Protein AF-A0A510TCB6-F1 (afdb_monomer)

Radius of gyration: 20.36 Å; Cα contacts (8 Å, |Δi|>4): 391; chains: 1; bounding box: 58×40×56 Å

Nearest PDB structures (foldseek):
  4pde-assembly1_A-2  TM=7.005E-01  e=1.887E-01  Escherichia coli
  6ke1-assembly1_A  TM=4.660E-01  e=1.232E+00  Thermus thermophilus HB8
  5vvk-assembly1_D  TM=6.318E-01  e=2.546E+00  Escherichia coli K-12
  5d87-assembly1_A-2  TM=4.261E-01  e=7.123E+00  Staphylococcus aureus subsp. aureus str. Newman
  1tdj-assembly1_A-2  TM=3.267E-01  e=3.889E+00  Escherichia coli

Mean predicted aligned error: 15.95 Å

pLDDT: mean 75.36, std 16.29, range [30.91, 97.69]

Structure (mmCIF, N/CA/C/O backbone):
data_AF-A0A510TCB6-F1
#
_entry.id   AF-A0A510TCB6-F1
#
loop_
_atom_site.group_PDB
_atom_site.id
_atom_site.type_symbol
_atom_site.label_atom_id
_atom_site.label_alt_id
_atom_site.label_comp_id
_atom_site.label_asym_id
_atom_site.label_entity_id
_atom_site.label_seq_id
_atom_site.pdbx_PDB_ins_code
_atom_site.Cartn_x
_atom_site.Cartn_y
_atom_site.Cartn_z
_atom_site.occupancy
_atom_site.B_iso_or_equiv
_atom_site.auth_seq_id
_atom_site.auth_comp_id
_atom_site.auth_asym_id
_atom_site.auth_atom_id
_atom_site.pdbx_PDB_model_num
ATOM 1 N N . MET A 1 1 ? -29.996 -3.930 16.480 1.00 43.75 1 MET A N 1
ATOM 2 C CA . MET A 1 1 ? -29.427 -3.252 17.711 1.00 43.75 1 MET A CA 1
ATOM 3 C C . MET A 1 1 ? -27.917 -3.516 17.800 1.00 43.75 1 MET A C 1
ATOM 5 O O . MET A 1 1 ? -27.454 -4.642 17.607 1.00 43.75 1 MET A O 1
ATOM 9 N N . PRO A 1 2 ? -27.096 -2.332 17.646 1.00 58.03 2 PRO A N 1
ATOM 10 C CA . PRO A 1 2 ? -25.648 -2.580 17.634 1.00 58.03 2 PRO A CA 1
ATOM 11 C C . PRO A 1 2 ? -25.167 -3.215 18.951 1.00 58.03 2 PRO A C 1
ATOM 13 O O . PRO A 1 2 ? -25.724 -2.955 20.020 1.00 58.03 2 PRO A O 1
ATOM 16 N N . GLU A 1 3 ? -24.683 -4.396 18.879 1.00 66.12 3 GLU A N 1
ATOM 17 C CA . GLU A 1 3 ? -24.161 -5.196 20.009 1.00 66.12 3 GLU A CA 1
ATOM 18 C C . GLU A 1 3 ? -23.083 -4.414 20.779 1.00 66.12 3 GLU A C 1
ATOM 20 O O . GLU A 1 3 ? -22.188 -3.806 20.188 1.00 66.12 3 GLU A O 1
ATOM 25 N N . SER A 1 4 ? -23.449 -3.980 22.109 1.00 76.38 4 SER A N 1
ATOM 26 C CA . SER A 1 4 ? -22.443 -3.306 22.966 1.00 76.38 4 SER A CA 1
ATOM 27 C C . SER A 1 4 ? -21.826 -4.315 23.943 1.00 76.38 4 SER A C 1
ATOM 29 O O . SER A 1 4 ? -22.494 -5.235 24.419 1.00 76.38 4 SER A O 1
ATOM 31 N N . VAL A 1 5 ? -20.472 -4.219 24.080 1.00 80.62 5 VAL A N 1
ATOM 32 C CA . VAL A 1 5 ? -19.803 -5.215 24.948 1.00 80.62 5 VAL A CA 1
ATOM 33 C C . VAL A 1 5 ? -19.052 -4.447 26.049 1.00 80.62 5 VAL A C 1
ATOM 35 O O . VAL A 1 5 ? -18.384 -3.444 25.788 1.00 80.62 5 VAL A O 1
ATOM 38 N N . PRO A 1 6 ? -19.338 -4.930 27.308 1.00 81.94 6 PRO A N 1
ATOM 39 C CA . PRO A 1 6 ? -18.562 -4.332 28.405 1.00 81.94 6 PRO A CA 1
ATOM 40 C C . PRO A 1 6 ? -17.111 -4.847 28.421 1.00 81.94 6 PRO A C 1
ATOM 42 O O . PRO A 1 6 ? -16.852 -6.020 28.139 1.00 81.94 6 PRO A O 1
ATOM 45 N N . LEU A 1 7 ? -16.144 -3.803 28.704 1.00 82.00 7 LEU A N 1
ATOM 46 C CA . LEU A 1 7 ? -14.712 -4.177 28.704 1.00 82.00 7 LEU A CA 1
ATOM 47 C C . LEU A 1 7 ? -14.023 -3.514 29.901 1.00 82.00 7 LEU A C 1
ATOM 49 O O . LEU A 1 7 ? -14.480 -2.488 30.410 1.00 82.00 7 LEU A O 1
ATOM 53 N N . HIS A 1 8 ? -12.989 -4.343 30.372 1.00 78.88 8 HIS A N 1
ATOM 54 C CA . HIS A 1 8 ? -12.165 -3.697 31.423 1.00 78.88 8 HIS A CA 1
ATOM 55 C C . HIS A 1 8 ? -10.741 -3.467 30.905 1.00 78.88 8 HIS A C 1
ATOM 57 O O . HIS A 1 8 ? -10.168 -4.312 30.212 1.00 78.88 8 HIS A O 1
ATOM 63 N N . CYS A 1 9 ? -10.234 -2.249 31.357 1.00 71.81 9 CYS A N 1
ATOM 64 C CA . CYS A 1 9 ? -8.847 -1.964 30.944 1.00 71.81 9 CYS A CA 1
ATOM 65 C C . CYS A 1 9 ? -7.875 -2.805 31.781 1.00 71.81 9 CYS A C 1
ATOM 67 O O . CYS A 1 9 ? -7.935 -2.813 33.012 1.00 71.81 9 CYS A O 1
ATOM 69 N N . PRO A 1 10 ? -7.024 -3.576 31.155 1.00 76.69 10 PRO A N 1
ATOM 70 C CA . PRO A 1 10 ? -6.100 -4.433 31.920 1.00 76.69 10 PRO A CA 1
ATOM 71 C C . PRO A 1 10 ? -5.042 -3.608 32.663 1.00 76.69 10 PRO A C 1
ATOM 73 O O . PRO A 1 10 ? -4.428 -4.115 33.605 1.00 76.69 10 PRO A O 1
ATOM 76 N N . ALA A 1 11 ? -4.911 -2.288 32.295 1.00 71.06 11 ALA A N 1
ATOM 77 C CA . ALA A 1 11 ? -3.895 -1.455 32.979 1.00 71.06 11 ALA A CA 1
ATOM 78 C C . ALA A 1 11 ? -4.498 -0.747 34.196 1.00 71.06 11 ALA A C 1
ATOM 80 O O . ALA A 1 11 ? -3.887 -0.743 35.267 1.00 71.06 11 ALA A O 1
ATOM 81 N N . CYS A 1 12 ? -5.672 -0.197 34.125 1.00 74.81 12 CYS A N 1
ATOM 82 C CA . CYS A 1 12 ? -6.193 0.628 35.238 1.00 74.81 12 CYS A CA 1
ATOM 83 C C . CYS A 1 12 ? -7.506 0.048 35.765 1.00 74.81 12 CYS A C 1
ATOM 85 O O . CYS A 1 12 ? -8.086 0.594 36.706 1.00 74.81 12 CYS A O 1
ATOM 87 N N . ARG A 1 13 ? -8.051 -1.036 35.023 1.00 79.12 13 ARG A N 1
ATOM 88 C CA . ARG A 1 13 ? -9.242 -1.827 35.428 1.00 79.12 13 ARG A CA 1
ATOM 89 C C . ARG A 1 13 ? -10.517 -0.988 35.324 1.00 79.12 13 ARG A C 1
ATOM 91 O O . ARG A 1 13 ? -11.551 -1.361 35.881 1.00 79.12 13 ARG A O 1
ATOM 98 N N . ARG A 1 14 ? -10.483 0.123 34.666 1.00 78.56 14 ARG A N 1
ATOM 99 C CA . ARG A 1 14 ? -11.702 0.917 34.425 1.00 78.56 14 ARG A CA 1
ATOM 100 C C . ARG A 1 14 ? -12.651 0.197 33.456 1.00 78.56 14 ARG A C 1
ATOM 102 O O . ARG A 1 14 ? -12.217 -0.485 32.525 1.00 78.56 14 ARG A O 1
ATOM 109 N N . GLU A 1 15 ? -13.951 0.383 33.720 1.00 85.69 15 GLU A N 1
ATOM 110 C CA . GLU A 1 15 ? -14.952 -0.288 32.853 1.00 85.69 15 GLU A CA 1
ATOM 111 C C . GLU A 1 15 ? -15.326 0.620 31.673 1.00 85.69 15 GLU A C 1
ATOM 113 O O . GLU A 1 15 ? -15.460 1.836 31.819 1.00 85.69 15 GLU A O 1
ATOM 118 N N . HIS A 1 16 ? -15.341 -0.021 30.475 1.00 82.81 16 HIS A N 1
ATOM 119 C CA . HIS A 1 16 ? -15.796 0.678 29.259 1.00 82.81 16 HIS A CA 1
ATOM 120 C C . HIS A 1 16 ? -16.895 -0.119 28.549 1.00 82.81 16 HIS A C 1
ATOM 122 O O . HIS A 1 16 ? -17.041 -1.326 28.754 1.00 82.81 16 HIS A O 1
ATOM 128 N N . VAL A 1 17 ? -17.671 0.813 27.791 1.00 85.19 17 VAL A N 1
ATOM 129 C CA . VAL A 1 17 ? -18.637 0.152 26.882 1.00 85.19 17 VAL A CA 1
ATOM 130 C C . VAL A 1 17 ? -18.260 0.506 25.436 1.00 85.19 17 VAL A C 1
ATOM 132 O O . VAL A 1 17 ? -18.002 1.667 25.107 1.00 85.19 17 VAL A O 1
ATOM 135 N N . TYR A 1 18 ? -18.145 -0.678 24.645 1.00 81.88 18 TYR A N 1
ATOM 136 C CA . TYR A 1 18 ? -17.729 -0.424 23.248 1.00 81.88 18 TYR A CA 1
ATOM 137 C C . TYR A 1 18 ? -18.767 -0.992 22.275 1.00 81.88 18 TYR A C 1
ATOM 139 O O . TYR A 1 18 ? -19.272 -2.103 22.451 1.00 81.88 18 TYR A O 1
ATOM 147 N N . THR A 1 19 ? -19.042 -0.053 21.241 1.00 81.38 19 THR A N 1
ATOM 148 C CA . THR A 1 19 ? -19.929 -0.504 20.147 1.00 81.38 19 THR A CA 1
ATOM 149 C C . THR A 1 19 ? -19.190 -0.376 18.809 1.00 81.38 19 THR A C 1
ATOM 151 O O . THR A 1 19 ? -18.634 0.676 18.482 1.00 81.38 19 THR A O 1
ATOM 154 N N . ALA A 1 20 ? -19.183 -1.576 18.095 1.00 78.44 20 ALA A N 1
ATOM 155 C CA . ALA A 1 20 ? -18.451 -1.522 16.809 1.00 78.44 20 ALA A CA 1
ATOM 156 C C . ALA A 1 20 ? -19.231 -0.686 15.783 1.00 78.44 20 ALA A C 1
ATOM 158 O O . ALA A 1 20 ? -20.440 -0.856 15.605 1.00 78.44 20 ALA A O 1
ATOM 159 N N . PRO A 1 21 ? -18.459 0.264 15.136 1.00 73.56 21 PRO A N 1
ATOM 160 C CA . PRO A 1 21 ? -19.147 1.069 14.118 1.00 73.56 21 PRO A CA 1
ATOM 161 C C . PRO A 1 21 ? -19.451 0.245 12.851 1.00 73.56 21 PRO A C 1
ATOM 163 O O . PRO A 1 21 ? -18.703 -0.669 12.496 1.00 73.56 21 PRO A O 1
ATOM 166 N N . PRO A 1 22 ? -20.644 0.490 12.264 1.00 74.12 22 PRO A N 1
ATOM 167 C CA . PRO A 1 22 ? -20.962 -0.185 10.995 1.00 74.12 22 PRO A CA 1
ATOM 168 C C . PRO A 1 22 ? -20.226 0.459 9.808 1.00 74.12 22 PRO A C 1
ATOM 170 O O . PRO A 1 22 ? -19.986 1.669 9.792 1.00 74.12 22 PRO A O 1
ATOM 173 N N . TYR A 1 23 ? -19.661 -0.464 8.909 1.00 75.62 23 TYR A N 1
ATOM 174 C CA . TYR A 1 23 ? -19.025 0.043 7.671 1.00 75.62 23 TYR A CA 1
ATOM 175 C C . TYR A 1 23 ? -19.790 -0.436 6.433 1.00 75.62 23 TYR A C 1
ATOM 177 O O . TYR A 1 23 ? -20.454 -1.475 6.454 1.00 75.62 23 TYR A O 1
ATOM 185 N N . PRO A 1 24 ? -19.725 0.510 5.337 1.00 77.00 24 PRO A N 1
ATOM 186 C CA . PRO A 1 24 ? -20.550 0.182 4.163 1.00 77.00 24 PRO A CA 1
ATOM 187 C C . PRO A 1 24 ? -19.912 -0.927 3.310 1.00 77.00 24 PRO A C 1
ATOM 189 O O . PRO A 1 24 ? -18.723 -0.873 2.986 1.00 77.00 24 PRO A O 1
ATOM 192 N N . CYS A 1 25 ? -20.715 -2.014 3.120 1.00 74.38 25 CYS A N 1
ATOM 193 C CA . CYS A 1 25 ? -20.275 -3.060 2.165 1.00 74.38 25 CYS A CA 1
ATOM 194 C C . CYS A 1 25 ? -20.517 -2.594 0.726 1.00 74.38 25 CYS A C 1
ATOM 196 O O . CYS A 1 25 ? -21.371 -1.746 0.466 1.00 74.38 25 CYS A O 1
ATOM 198 N N . ALA A 1 26 ? -19.791 -3.119 -0.232 1.00 71.50 26 ALA A N 1
ATOM 199 C CA . ALA A 1 26 ? -19.987 -2.784 -1.662 1.00 71.50 26 ALA A CA 1
ATOM 200 C C . ALA A 1 26 ? -21.425 -3.065 -2.110 1.00 71.50 26 ALA A C 1
ATOM 202 O O . ALA A 1 26 ? -21.914 -2.418 -3.039 1.00 71.50 26 ALA A O 1
ATOM 203 N N . CYS A 1 27 ? -22.146 -3.957 -1.439 1.00 61.97 27 CYS A N 1
ATOM 204 C CA . CYS A 1 27 ? -23.552 -4.268 -1.788 1.00 61.97 27 CYS A CA 1
ATOM 205 C C . CYS A 1 27 ? -24.511 -3.261 -1.147 1.00 61.97 27 CYS A C 1
ATOM 207 O O . CYS A 1 27 ? -25.698 -3.250 -1.477 1.00 61.97 27 CYS A O 1
ATOM 209 N N . GLY A 1 28 ? -23.976 -2.331 -0.283 1.00 73.94 28 GLY A N 1
ATOM 210 C CA . GLY A 1 28 ? -24.814 -1.226 0.242 1.00 73.94 28 GLY A CA 1
ATOM 211 C C . GLY A 1 28 ? -25.355 -1.549 1.639 1.00 73.94 28 GLY A C 1
ATOM 212 O O . GLY A 1 28 ? -25.878 -0.655 2.307 1.00 73.94 28 GLY A O 1
ATOM 213 N N . ALA A 1 29 ? -25.070 -2.816 2.090 1.00 76.44 29 ALA A N 1
ATOM 214 C CA . ALA A 1 29 ? -25.564 -3.173 3.437 1.00 76.44 29 ALA A CA 1
ATOM 215 C C . ALA A 1 29 ? -24.477 -2.875 4.486 1.00 76.44 29 ALA A C 1
ATOM 217 O O . ALA A 1 29 ? -23.279 -2.929 4.197 1.00 76.44 29 ALA A O 1
ATOM 218 N N . PRO A 1 30 ? -24.938 -2.408 5.716 1.00 76.25 30 PRO A N 1
ATOM 219 C CA . PRO A 1 30 ? -23.952 -2.158 6.777 1.00 76.25 30 PRO A CA 1
ATOM 220 C C . PRO A 1 30 ? -23.367 -3.472 7.330 1.00 76.25 30 PRO A C 1
ATOM 222 O O . PRO A 1 30 ? -24.071 -4.478 7.450 1.00 76.25 30 PRO A O 1
ATOM 225 N N . SER A 1 31 ? -22.024 -3.392 7.478 1.00 78.62 31 SER A N 1
ATOM 226 C CA . SER A 1 31 ? -21.348 -4.592 8.025 1.00 78.62 31 SER A CA 1
ATOM 227 C C . SER A 1 31 ? -20.468 -4.177 9.210 1.00 78.62 31 SER A C 1
ATOM 229 O O . SER A 1 31 ? -19.787 -3.149 9.173 1.00 78.62 31 SER A O 1
ATOM 231 N N . ALA A 1 32 ? -20.671 -4.978 10.337 1.00 77.44 32 ALA A N 1
ATOM 232 C CA . ALA A 1 32 ? -19.824 -4.705 11.520 1.00 77.44 32 ALA A CA 1
ATOM 233 C C . ALA A 1 32 ? -19.245 -6.021 12.055 1.00 77.44 32 ALA A C 1
ATOM 235 O O . ALA A 1 32 ? -19.841 -7.090 11.902 1.00 77.44 32 ALA A O 1
ATOM 236 N N . PRO A 1 33 ? -18.013 -5.856 12.614 1.00 80.56 33 PRO A N 1
ATOM 237 C CA . PRO A 1 33 ? -17.448 -7.087 13.195 1.00 80.56 33 PRO A CA 1
ATOM 238 C C . PRO A 1 33 ? -18.246 -7.561 14.416 1.00 80.56 33 PRO A C 1
ATOM 240 O O . PRO A 1 33 ? -18.850 -6.757 15.130 1.00 80.56 33 PRO A O 1
ATOM 243 N N . ARG A 1 34 ? -18.231 -8.907 14.475 1.00 80.62 34 ARG A N 1
ATOM 244 C CA . ARG A 1 34 ? -18.854 -9.457 15.701 1.00 80.62 34 ARG A CA 1
ATOM 245 C C . ARG A 1 34 ? -17.827 -9.511 16.841 1.00 80.62 34 ARG A C 1
ATOM 247 O O . ARG A 1 34 ? -16.734 -10.063 16.694 1.00 80.62 34 ARG A O 1
ATOM 254 N N . LEU A 1 35 ? -18.287 -8.842 17.975 1.00 80.94 35 LEU A N 1
ATOM 255 C CA . LEU A 1 35 ? -17.312 -8.720 19.087 1.00 80.94 35 LEU A CA 1
ATOM 256 C C . LEU A 1 35 ? -17.380 -9.971 19.970 1.00 80.94 35 LEU A C 1
ATOM 258 O O . LEU A 1 35 ? -18.416 -10.633 20.057 1.00 80.94 35 LEU A O 1
ATOM 262 N N . ASP A 1 36 ? -16.206 -10.444 20.470 1.00 78.50 36 ASP A N 1
ATOM 263 C CA . ASP A 1 36 ? -16.117 -11.597 21.386 1.00 78.50 36 ASP A CA 1
ATOM 264 C C . ASP A 1 36 ? -16.091 -11.081 22.834 1.00 78.50 36 ASP A C 1
ATOM 266 O O . ASP A 1 36 ? -15.048 -10.671 23.348 1.00 78.50 36 ASP A O 1
ATOM 270 N N . ALA A 1 37 ? -17.253 -11.227 23.503 1.00 70.38 37 ALA A N 1
ATOM 271 C CA . ALA A 1 37 ? -17.387 -10.644 24.863 1.00 70.38 37 ALA A CA 1
ATOM 272 C C . ALA A 1 37 ? -16.672 -11.509 25.900 1.00 70.38 37 ALA A C 1
ATOM 274 O O . ALA A 1 37 ? -16.343 -11.024 26.985 1.00 70.38 37 ALA A O 1
ATOM 275 N N . ALA A 1 38 ? -16.426 -12.714 25.505 1.00 70.38 38 ALA A N 1
ATOM 276 C CA . ALA A 1 38 ? -15.807 -13.650 26.474 1.00 70.38 38 ALA A CA 1
ATOM 277 C C . ALA A 1 38 ? -14.282 -13.494 26.494 1.00 70.38 38 ALA A C 1
ATOM 279 O O . ALA A 1 38 ? -13.645 -13.834 27.493 1.00 70.38 38 ALA A O 1
ATOM 280 N N . ALA A 1 39 ? -13.758 -12.877 25.408 1.00 70.81 39 ALA A N 1
ATOM 281 C CA . ALA A 1 39 ? -12.290 -12.705 25.343 1.00 70.81 39 ALA A CA 1
ATOM 282 C C . ALA A 1 39 ? -11.918 -11.308 25.859 1.00 70.81 39 ALA A C 1
ATOM 284 O O . ALA A 1 39 ? -12.677 -10.347 25.714 1.00 70.81 39 ALA A O 1
ATOM 285 N N . GLY A 1 40 ? -10.920 -11.219 26.869 1.00 66.19 40 GLY A N 1
ATOM 286 C CA . GLY A 1 40 ? -10.505 -9.907 27.418 1.00 66.19 40 GLY A CA 1
ATOM 287 C C . GLY A 1 40 ? -9.728 -9.075 26.384 1.00 66.19 40 GLY A C 1
ATOM 288 O O . GLY A 1 40 ? -9.076 -9.620 25.491 1.00 66.19 40 GLY A O 1
ATOM 289 N N . PRO A 1 41 ? -9.907 -7.646 26.492 1.00 71.06 41 PRO A N 1
ATOM 290 C CA . PRO A 1 41 ? -9.147 -6.750 25.607 1.00 71.06 41 PRO A CA 1
ATOM 291 C C . PRO A 1 41 ? -7.641 -6.817 25.873 1.00 71.06 41 PRO A C 1
ATOM 293 O O . PRO A 1 41 ? -7.208 -7.172 26.972 1.00 71.06 41 PRO A O 1
ATOM 296 N N . ALA A 1 42 ? -6.863 -6.751 24.723 1.00 72.19 42 ALA A N 1
ATOM 297 C CA . ALA A 1 42 ? -5.391 -6.798 24.877 1.00 72.19 42 ALA A CA 1
ATOM 298 C C . ALA A 1 42 ? -4.803 -5.385 24.733 1.00 72.19 42 ALA A C 1
ATOM 300 O O . ALA A 1 42 ? -5.366 -4.523 24.054 1.00 72.19 42 ALA A O 1
ATOM 301 N N . VAL A 1 43 ? -3.754 -5.131 25.648 1.00 68.19 43 VAL A N 1
ATOM 302 C CA . VAL A 1 43 ? -3.074 -3.817 25.602 1.00 68.19 43 VAL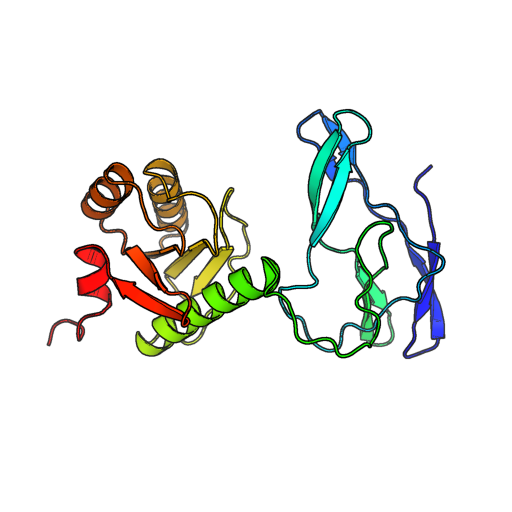 A CA 1
ATOM 303 C C . VAL A 1 43 ? -2.162 -3.776 24.364 1.00 68.19 43 VAL A C 1
ATOM 305 O O . VAL A 1 43 ? -1.407 -4.712 24.093 1.00 68.19 43 VAL A O 1
ATOM 308 N N . LEU A 1 44 ? -2.450 -2.740 23.662 1.00 66.38 44 LEU A N 1
ATOM 309 C CA . LEU A 1 44 ? -1.607 -2.579 22.462 1.00 66.38 44 LEU A CA 1
ATOM 310 C C . LEU A 1 44 ? -0.353 -1.775 22.830 1.00 66.38 44 LEU A C 1
ATOM 312 O O . LEU A 1 44 ? -0.430 -0.599 23.191 1.00 66.38 44 LEU A O 1
ATOM 316 N N . ALA A 1 45 ? 0.906 -2.543 23.156 1.00 52.03 45 ALA A N 1
ATOM 317 C CA . ALA A 1 45 ? 2.173 -1.982 23.690 1.00 52.03 45 ALA A CA 1
ATOM 318 C C . ALA A 1 45 ? 3.011 -1.379 22.558 1.00 52.03 45 ALA A C 1
ATOM 320 O O . ALA A 1 45 ? 3.638 -0.335 22.751 1.00 52.03 45 ALA A O 1
ATOM 321 N N . HIS A 1 46 ? 2.775 -1.823 21.169 1.00 45.84 46 HIS A N 1
ATOM 322 C CA . HIS A 1 46 ? 3.504 -1.342 19.974 1.00 45.84 46 HIS A CA 1
ATOM 323 C C . HIS A 1 46 ? 2.675 -1.643 18.720 1.00 45.84 46 HIS A C 1
ATOM 325 O O . HIS A 1 46 ? 1.994 -2.668 18.634 1.00 45.84 46 HIS A O 1
ATOM 331 N N . ARG A 1 47 ? 2.476 -0.589 17.888 1.00 47.38 47 ARG A N 1
ATOM 332 C CA . ARG A 1 47 ? 1.729 -0.705 16.607 1.00 47.38 47 ARG A CA 1
ATOM 333 C C . ARG A 1 47 ? 2.494 -1.587 15.619 1.00 47.38 47 ARG A C 1
ATOM 335 O O . ARG A 1 47 ? 3.609 -1.265 15.203 1.00 47.38 47 ARG A O 1
ATOM 342 N N . ALA A 1 48 ? 2.389 -2.955 15.677 1.00 44.38 48 ALA A N 1
ATOM 343 C CA . ALA A 1 48 ? 3.017 -3.839 14.667 1.00 44.38 48 ALA A CA 1
ATOM 344 C C . ALA A 1 48 ? 1.952 -4.333 13.681 1.00 44.38 48 ALA A C 1
ATOM 346 O O . ALA A 1 48 ? 0.793 -4.551 14.044 1.00 44.38 48 ALA A O 1
ATOM 347 N N . TRP A 1 49 ? 1.830 -3.803 12.352 1.00 40.09 49 TRP A N 1
ATOM 348 C CA . TRP A 1 49 ? 1.134 -4.044 11.071 1.00 40.09 49 TRP A CA 1
ATOM 349 C C . TRP A 1 49 ? 0.462 -5.419 11.045 1.00 40.09 49 TRP A C 1
ATOM 351 O O . TRP A 1 49 ? -0.629 -5.559 10.487 1.00 40.09 49 TRP A O 1
ATOM 361 N N . ASP A 1 50 ? 0.472 -6.532 11.813 1.00 41.28 50 ASP A N 1
ATOM 362 C CA . ASP A 1 50 ? -0.186 -7.842 11.633 1.00 41.28 50 ASP A CA 1
ATOM 363 C C . ASP A 1 50 ? -1.416 -7.933 12.538 1.00 41.28 50 ASP A C 1
ATOM 365 O O . ASP A 1 50 ? -2.258 -8.812 12.344 1.00 41.28 50 ASP A O 1
ATOM 369 N N . GLU A 1 51 ? -1.810 -6.764 13.172 1.00 52.31 51 GLU A N 1
ATOM 370 C CA . GLU A 1 51 ? -2.894 -6.872 14.180 1.00 52.31 51 GLU A CA 1
ATOM 371 C C . GLU A 1 51 ? -3.952 -5.799 13.903 1.00 52.31 51 GLU A C 1
ATOM 373 O O . GLU A 1 51 ? -4.852 -5.591 14.720 1.00 52.31 51 GLU A O 1
ATOM 378 N N . GLU A 1 52 ? -4.103 -5.420 12.438 1.00 63.03 52 GLU A N 1
ATOM 379 C CA . GLU A 1 52 ? -4.754 -4.087 12.257 1.00 63.03 52 GLU A CA 1
ATOM 380 C C . GLU A 1 52 ? -6.038 -4.245 11.445 1.00 63.03 52 GLU A C 1
ATOM 382 O O . GLU A 1 52 ? -6.902 -3.366 11.492 1.00 63.03 52 GLU A O 1
ATOM 387 N N . TRP A 1 53 ? -6.290 -5.505 10.902 1.00 68.06 53 TRP A N 1
ATOM 388 C CA . TRP A 1 53 ? -7.544 -5.570 10.119 1.00 68.06 53 TRP A CA 1
ATOM 389 C C . TRP A 1 53 ? -8.258 -6.892 10.428 1.00 68.06 53 TRP A C 1
ATOM 391 O O . TRP A 1 53 ? -7.624 -7.904 10.737 1.00 68.06 53 TRP A O 1
ATOM 401 N N . VAL A 1 54 ? -9.552 -6.811 10.596 1.00 75.31 54 VAL A N 1
ATOM 402 C CA . VAL A 1 54 ? -10.397 -8.010 10.804 1.00 75.31 54 VAL A CA 1
ATOM 403 C C . VAL A 1 54 ? -11.262 -8.252 9.560 1.00 75.31 54 VAL A C 1
ATOM 405 O O . VAL A 1 54 ? -11.599 -7.322 8.824 1.00 75.31 54 VAL A O 1
ATOM 408 N N . VAL A 1 55 ? -11.353 -9.587 9.253 1.00 78.94 55 VAL A N 1
ATOM 409 C CA . VAL A 1 55 ? -12.257 -9.935 8.133 1.00 78.94 55 VAL A CA 1
ATOM 410 C C . VAL A 1 55 ? -13.695 -10.043 8.673 1.00 78.94 55 VAL A C 1
ATOM 412 O O . VAL A 1 55 ? -13.957 -10.727 9.665 1.00 78.94 55 VAL A O 1
ATOM 415 N N . VAL A 1 56 ? -14.517 -9.197 8.020 1.00 78.50 56 VAL A N 1
ATOM 416 C CA . VAL A 1 56 ? -15.945 -9.215 8.407 1.00 78.50 56 VAL A CA 1
ATOM 417 C C . VAL A 1 56 ? -16.786 -9.716 7.226 1.00 78.50 56 VAL A C 1
ATOM 419 O O . VAL A 1 56 ? -16.637 -9.257 6.091 1.00 78.50 56 VAL A O 1
ATOM 422 N N . ARG A 1 57 ? -17.549 -10.679 7.535 1.00 77.75 57 ARG A N 1
ATOM 423 C CA . ARG A 1 57 ? -18.445 -11.215 6.487 1.00 77.75 57 ARG A CA 1
ATOM 424 C C . ARG A 1 57 ? -19.777 -10.448 6.486 1.00 77.75 57 ARG A C 1
ATOM 426 O O . ARG A 1 57 ? -20.373 -10.202 7.537 1.00 77.75 57 ARG A O 1
ATOM 433 N N . CYS A 1 58 ? -20.136 -9.993 5.226 1.00 75.75 58 CYS A N 1
ATOM 434 C CA . CYS A 1 58 ? -21.449 -9.321 5.095 1.00 75.75 58 CYS A CA 1
ATOM 435 C C . CYS A 1 58 ? -22.601 -10.323 5.236 1.00 75.75 58 CYS A C 1
ATOM 437 O O . CYS A 1 58 ? -22.610 -11.381 4.605 1.00 75.75 58 CYS A O 1
ATOM 439 N N . ALA A 1 59 ? -23.546 -9.988 6.115 1.00 76.38 59 ALA A N 1
ATOM 440 C CA . ALA A 1 59 ? -24.670 -10.939 6.323 1.00 76.38 59 ALA A CA 1
ATOM 441 C C . ALA A 1 59 ? -25.634 -10.908 5.132 1.00 76.38 59 ALA A C 1
ATOM 443 O O . ALA A 1 59 ? -26.388 -11.863 4.929 1.00 76.38 59 ALA A O 1
ATOM 444 N N . ALA A 1 60 ? -25.510 -9.848 4.314 1.00 73.38 60 ALA A N 1
ATOM 445 C CA . ALA A 1 60 ? -26.440 -9.754 3.162 1.00 73.38 60 ALA A CA 1
ATOM 446 C C . ALA A 1 60 ? -25.864 -10.447 1.924 1.00 73.38 60 ALA A C 1
ATOM 448 O O . ALA A 1 60 ? -26.572 -11.213 1.268 1.00 73.38 60 ALA A O 1
ATOM 449 N N . CYS A 1 61 ? -24.599 -10.227 1.559 1.00 74.00 61 CYS A N 1
ATOM 450 C CA . CYS A 1 61 ? -24.110 -10.746 0.257 1.00 74.00 61 CYS A CA 1
ATOM 451 C C . CYS A 1 61 ? -23.010 -11.782 0.484 1.00 74.00 61 CYS A C 1
ATOM 453 O O . CYS A 1 61 ? -22.614 -12.471 -0.459 1.00 74.00 61 CYS A O 1
ATOM 455 N N . GLY A 1 62 ? -22.524 -11.867 1.792 1.00 75.69 62 GLY A N 1
ATOM 456 C CA . GLY A 1 62 ? -21.576 -12.963 2.123 1.00 75.69 62 GLY A CA 1
ATOM 457 C C . GLY A 1 62 ? -20.132 -12.588 1.759 1.00 75.69 62 GLY A C 1
ATOM 458 O O . GLY A 1 62 ? -19.228 -13.405 1.941 1.00 75.69 62 GLY A O 1
ATOM 459 N N . ARG A 1 63 ? -19.926 -11.398 1.284 1.00 74.94 63 ARG A N 1
ATOM 460 C CA . ARG A 1 63 ? -18.565 -10.963 0.922 1.00 74.94 63 ARG A CA 1
ATOM 461 C C . ARG A 1 63 ? -17.689 -10.796 2.174 1.00 74.94 63 ARG A C 1
ATOM 463 O O . ARG A 1 63 ? -18.163 -10.389 3.236 1.00 74.94 63 ARG A O 1
ATOM 470 N N . ARG A 1 64 ? -16.437 -11.202 1.987 1.00 77.50 64 ARG A N 1
ATOM 471 C CA . ARG A 1 64 ? -15.478 -11.003 3.103 1.00 77.50 64 ARG A CA 1
ATOM 472 C C . ARG A 1 64 ? -14.751 -9.662 2.937 1.00 77.50 64 ARG A C 1
ATOM 474 O O . ARG A 1 64 ? -14.004 -9.453 1.979 1.00 77.50 64 ARG A O 1
ATOM 481 N N . ASN A 1 65 ? -15.134 -8.806 3.940 1.00 67.44 65 ASN A N 1
ATOM 482 C CA . ASN A 1 65 ? -14.595 -7.433 3.872 1.00 67.44 65 ASN A CA 1
ATOM 483 C C . ASN A 1 65 ? -13.539 -7.237 4.967 1.00 67.44 65 ASN A C 1
ATOM 485 O O . ASN A 1 65 ? -13.561 -7.907 6.000 1.00 67.44 65 ASN A O 1
ATOM 489 N N . GLN A 1 66 ? -12.649 -6.407 4.537 1.00 71.94 66 GLN A N 1
ATOM 490 C CA . GLN A 1 66 ? -11.573 -6.170 5.532 1.00 71.94 66 GLN A CA 1
ATOM 491 C C . GLN A 1 66 ? -11.695 -4.749 6.095 1.00 71.94 66 GLN A C 1
ATOM 493 O O . GLN A 1 66 ? -11.771 -3.770 5.351 1.00 71.94 66 GLN A O 1
ATOM 498 N N . TRP A 1 67 ? -11.750 -4.750 7.585 1.00 75.31 67 TRP A N 1
ATOM 499 C CA . TRP A 1 67 ? -11.928 -3.446 8.260 1.00 75.31 67 TRP A CA 1
ATOM 500 C C . TRP A 1 67 ? -10.901 -3.328 9.394 1.00 75.31 67 TRP A C 1
ATOM 502 O O . TRP A 1 67 ? -10.381 -4.329 9.892 1.00 75.31 67 TRP A O 1
ATOM 512 N N . PRO A 1 68 ? -10.645 -2.054 9.750 1.00 72.56 68 PRO A N 1
ATOM 513 C CA . PRO A 1 68 ? -9.655 -1.890 10.828 1.00 72.56 68 PRO A CA 1
ATOM 514 C C . PRO A 1 68 ? -10.128 -2.547 12.137 1.00 72.56 68 PRO A C 1
ATOM 516 O O . PRO A 1 68 ? -11.321 -2.546 12.452 1.00 72.56 68 PRO A O 1
ATOM 519 N N . HIS A 1 69 ? -9.094 -3.205 12.813 1.00 78.19 69 HIS A N 1
ATOM 520 C CA . HIS A 1 69 ? -9.450 -3.807 14.107 1.00 78.19 69 HIS A CA 1
ATOM 521 C C . HIS A 1 69 ? -9.939 -2.712 15.070 1.00 78.19 69 HIS A C 1
ATOM 523 O O . HIS A 1 69 ? -9.307 -1.663 15.214 1.00 78.19 69 HIS A O 1
ATOM 529 N N . PRO A 1 70 ? -11.005 -3.065 15.766 1.00 83.00 70 PRO A N 1
ATOM 530 C CA . PRO A 1 70 ? -11.576 -2.056 16.668 1.00 83.00 70 PRO A CA 1
ATOM 531 C C . PRO A 1 70 ? -10.677 -1.807 17.891 1.00 83.00 70 PRO A C 1
ATOM 533 O O . PRO A 1 70 ? -10.175 -2.748 18.512 1.00 83.00 70 PRO A O 1
ATOM 536 N N . GLU A 1 71 ? -10.566 -0.441 18.135 1.00 83.19 71 GLU A N 1
ATOM 537 C CA . GLU A 1 71 ? -9.708 -0.036 19.274 1.00 83.19 71 GLU A CA 1
ATOM 538 C C . GLU A 1 71 ? -10.447 0.991 20.138 1.00 83.19 71 GLU A C 1
ATOM 540 O O . GLU A 1 71 ? -11.346 1.691 19.669 1.00 83.19 71 GLU A O 1
ATOM 545 N N . LEU A 1 72 ? -10.001 0.896 21.441 1.00 80.69 72 LEU A N 1
ATOM 546 C CA . LEU A 1 72 ? -10.603 1.866 22.382 1.00 80.69 72 LEU A CA 1
ATOM 547 C C . LEU A 1 72 ? -9.485 2.516 23.202 1.00 80.69 72 LEU A C 1
ATOM 549 O O . LEU A 1 72 ? -8.640 1.835 23.787 1.00 80.69 72 LEU A O 1
ATOM 553 N N . GLY A 1 73 ? -9.455 3.836 23.142 1.00 79.50 73 GLY A N 1
ATOM 554 C CA . GLY A 1 73 ? -8.504 4.581 23.999 1.00 79.50 73 GLY A CA 1
ATOM 555 C C . GLY A 1 73 ? -9.048 4.759 25.424 1.00 79.50 73 GLY A C 1
ATOM 556 O O . GLY A 1 73 ? -10.184 5.199 25.612 1.00 79.50 73 GLY A O 1
ATOM 557 N N . CYS A 1 74 ? -8.184 4.321 26.338 1.00 71.56 74 CYS A N 1
ATOM 558 C CA . CYS A 1 74 ? -8.596 4.529 27.744 1.00 71.56 74 CYS A CA 1
ATOM 559 C C . CYS A 1 74 ? -8.005 5.859 28.240 1.00 71.56 74 CYS A C 1
ATOM 561 O O . CYS A 1 74 ? -6.902 6.250 27.854 1.00 71.56 74 CYS A O 1
ATOM 563 N N . PRO A 1 75 ? -8.694 6.633 29.076 1.00 69.62 75 PRO A N 1
ATOM 564 C CA . PRO A 1 75 ? -8.183 7.913 29.598 1.00 69.62 75 PRO A CA 1
ATOM 565 C C . PRO A 1 75 ? -6.896 7.723 30.413 1.00 69.62 75 PRO A C 1
ATOM 567 O O . PRO A 1 75 ? -6.162 8.692 30.624 1.00 69.62 75 PRO A O 1
ATOM 570 N N . CYS A 1 76 ? -6.529 6.596 30.747 1.00 57.62 76 CYS A N 1
ATOM 571 C CA . CYS A 1 76 ? -5.279 6.325 31.491 1.00 57.62 76 CYS A CA 1
ATOM 572 C C . CYS A 1 76 ? -4.080 6.242 30.543 1.00 57.62 76 CYS A C 1
ATOM 574 O O . CYS A 1 76 ? -2.936 6.238 31.000 1.00 57.62 76 CYS A O 1
ATOM 576 N N . GLY A 1 77 ? -4.434 6.345 29.248 1.00 66.81 77 GLY A N 1
ATOM 577 C CA . GLY A 1 77 ? -3.317 6.454 28.280 1.00 66.81 77 GLY A CA 1
ATOM 578 C C . GLY A 1 77 ? -3.076 5.144 27.533 1.00 66.81 77 GLY A C 1
ATOM 579 O O . GLY A 1 77 ? -2.312 5.131 26.565 1.00 66.81 77 GLY A O 1
ATOM 580 N N . THR A 1 78 ? -3.888 4.035 27.876 1.00 72.00 78 THR A N 1
ATOM 581 C CA . THR A 1 78 ? -3.723 2.728 27.202 1.00 72.00 78 THR A CA 1
ATOM 582 C C . THR A 1 78 ? -4.708 2.609 26.029 1.00 72.00 78 THR A C 1
ATOM 584 O O . THR A 1 78 ? -5.825 3.127 26.077 1.00 72.00 78 THR A O 1
ATOM 587 N N . VAL A 1 79 ? -4.200 2.026 24.978 1.00 80.25 79 VAL A N 1
ATOM 588 C CA . VAL A 1 79 ? -5.120 1.703 23.862 1.00 80.25 79 VAL A CA 1
ATOM 589 C C . VAL A 1 79 ? -5.419 0.194 23.887 1.00 80.25 79 VAL A C 1
ATOM 591 O O . VAL A 1 79 ? -4.509 -0.638 23.902 1.00 80.25 79 VAL A O 1
ATOM 594 N N . LEU A 1 80 ? -6.805 -0.025 23.913 1.00 79.31 80 LEU A N 1
ATOM 595 C CA . LEU A 1 80 ? -7.229 -1.444 23.987 1.00 79.31 80 LEU A CA 1
ATOM 596 C C . LEU A 1 80 ? -7.626 -1.969 22.601 1.00 79.31 80 LEU A C 1
ATOM 598 O O . LEU A 1 80 ? -8.275 -1.273 21.817 1.00 79.31 80 LEU A O 1
ATOM 602 N N . ARG A 1 81 ? -7.187 -3.094 22.401 1.00 81.94 81 ARG A N 1
ATOM 603 C CA . ARG A 1 81 ? -7.691 -3.816 21.216 1.00 81.94 81 ARG A CA 1
ATOM 604 C C . ARG A 1 81 ? -8.899 -4.692 21.595 1.00 81.94 81 ARG A C 1
ATOM 606 O O . ARG A 1 81 ? -8.830 -5.512 22.513 1.00 81.94 81 ARG A O 1
ATOM 613 N N . ILE A 1 82 ? -10.018 -4.479 20.711 1.00 85.00 82 ILE A N 1
ATOM 614 C CA . ILE A 1 82 ? -11.287 -5.155 21.090 1.00 85.00 82 ILE A CA 1
ATOM 615 C C . ILE A 1 82 ? -11.371 -6.506 20.364 1.00 85.00 82 ILE A C 1
ATOM 617 O O . ILE A 1 82 ? -11.174 -6.593 19.150 1.00 85.00 82 ILE A O 1
ATOM 621 N N . PRO A 1 83 ? -11.587 -7.613 21.099 1.00 80.94 83 PRO A N 1
ATOM 622 C CA . PRO A 1 83 ? -11.631 -8.955 20.495 1.00 80.94 83 PRO A CA 1
ATOM 623 C C . PRO A 1 83 ? -12.850 -9.126 19.575 1.00 80.94 83 PRO A C 1
ATOM 625 O O . PRO A 1 83 ? -13.964 -8.719 19.915 1.00 80.94 83 PRO A O 1
ATOM 628 N N . VAL A 1 84 ? -12.554 -9.698 18.366 1.00 80.38 84 VAL A N 1
ATOM 629 C CA . VAL A 1 84 ? -13.642 -9.939 17.388 1.00 80.38 84 VAL A CA 1
ATOM 630 C C . VAL A 1 84 ? -13.843 -11.454 17.253 1.00 80.38 84 VAL A C 1
ATOM 632 O O . VAL A 1 84 ? -12.893 -12.235 17.345 1.00 80.38 84 VAL A O 1
ATOM 635 N N . ALA A 1 85 ? -15.076 -11.969 17.237 1.00 76.19 85 ALA A N 1
ATOM 636 C CA . ALA A 1 85 ? -15.453 -13.393 17.105 1.00 76.19 85 ALA A CA 1
ATOM 637 C C . ALA A 1 85 ? -15.102 -13.939 15.718 1.00 76.19 85 ALA A C 1
ATOM 639 O O . ALA A 1 85 ? -15.200 -13.238 14.708 1.00 76.19 85 ALA A O 1
ATOM 640 N N . GLY A 1 86 ? -14.279 -15.170 15.673 1.00 62.53 86 GLY A N 1
ATOM 641 C CA . GLY A 1 86 ? -14.076 -15.815 14.350 1.00 62.53 86 GLY A CA 1
ATOM 642 C C . GLY A 1 86 ? -12.678 -15.529 13.796 1.00 62.53 86 GLY A C 1
ATOM 643 O O . GLY A 1 86 ? -12.380 -15.921 12.665 1.00 62.53 86 GLY A O 1
ATOM 644 N N . THR A 1 87 ? -11.740 -14.718 14.668 1.00 53.78 87 THR A N 1
ATOM 645 C CA . THR A 1 87 ? -10.307 -14.585 14.328 1.00 53.78 87 THR A CA 1
ATOM 646 C C . THR A 1 87 ? -9.474 -15.414 15.316 1.00 53.78 87 THR A C 1
ATOM 648 O O . THR A 1 87 ? -9.825 -15.550 16.489 1.00 53.78 87 THR A O 1
ATOM 651 N N . PRO A 1 88 ? -8.712 -16.516 14.740 1.00 44.00 88 PRO A N 1
ATOM 652 C CA . PRO A 1 88 ? -7.958 -17.308 15.726 1.00 44.00 88 PRO A CA 1
ATOM 653 C C . PRO A 1 88 ? -7.117 -16.411 16.651 1.00 44.00 88 PRO A C 1
ATOM 655 O O . PRO A 1 88 ? -6.572 -15.391 16.222 1.00 44.00 88 PRO A O 1
ATOM 658 N N . SER A 1 89 ? -7.577 -16.218 17.938 1.00 38.59 89 SER A N 1
ATOM 659 C CA . SER A 1 89 ? -6.812 -15.698 19.089 1.00 38.59 89 SER A CA 1
ATOM 660 C C . SER A 1 89 ? -5.409 -16.322 19.153 1.00 38.59 89 SER A C 1
ATOM 662 O O . SER A 1 89 ? -5.228 -17.516 18.906 1.00 38.59 89 SER A O 1
ATOM 664 N N . PRO A 1 90 ? -4.262 -15.544 18.967 1.00 38.06 90 PRO A N 1
ATOM 665 C CA . PRO A 1 90 ? -2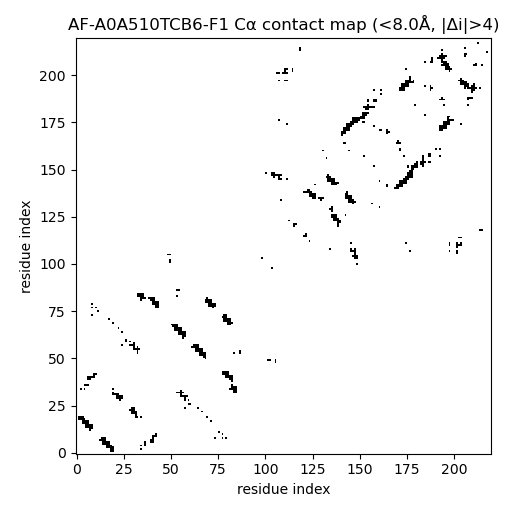.996 -16.256 19.221 1.00 38.06 90 PRO A CA 1
ATOM 666 C C . PRO A 1 90 ? -2.831 -16.611 20.704 1.00 38.06 90 PRO A C 1
ATOM 668 O O . PRO A 1 90 ? -3.102 -15.794 21.588 1.00 38.06 90 PRO A O 1
ATOM 671 N N . GLY A 1 91 ? -3.456 -17.645 21.244 1.00 32.16 91 GLY A N 1
ATOM 672 C CA . GLY A 1 91 ? -3.072 -18.274 22.525 1.00 32.16 91 GLY A CA 1
ATOM 673 C C . GLY A 1 91 ? -1.576 -18.604 22.579 1.00 32.16 91 GLY A C 1
ATOM 674 O O . GLY A 1 91 ? -0.895 -18.659 21.552 1.00 32.16 91 GLY A O 1
ATOM 675 N N . PRO A 1 92 ? -0.905 -18.309 23.751 1.00 37.81 92 PRO A N 1
ATOM 676 C CA . PRO A 1 92 ? 0.537 -18.556 23.936 1.00 37.81 92 PRO A CA 1
ATOM 677 C C . PRO A 1 92 ? 0.879 -20.047 23.819 1.00 37.81 92 PRO A C 1
ATOM 679 O O . PRO A 1 92 ? 0.273 -20.893 24.482 1.00 37.81 92 PRO A O 1
ATOM 682 N N . GLY A 1 93 ? 1.011 -20.591 22.598 1.00 30.91 93 GLY A N 1
ATOM 683 C CA . GLY A 1 93 ? 1.661 -21.929 22.584 1.00 30.91 93 GLY A CA 1
ATOM 684 C C . GLY A 1 93 ? 2.529 -22.083 21.334 1.00 30.91 93 GLY A C 1
ATOM 685 O O . GLY A 1 93 ? 2.190 -21.590 20.256 1.00 30.91 93 GLY A O 1
ATOM 686 N N . HIS A 1 94 ? 3.817 -21.730 21.445 1.00 40.75 94 HIS A N 1
ATOM 687 C CA . HIS A 1 94 ? 5.058 -22.317 20.896 1.00 40.75 94 HIS A CA 1
ATOM 688 C C . HIS A 1 94 ? 4.769 -23.549 20.036 1.00 40.75 94 HIS A C 1
ATOM 690 O O . HIS A 1 94 ? 4.340 -24.592 20.534 1.00 40.75 94 HIS A O 1
ATOM 696 N N . ARG A 1 95 ? 4.280 -23.261 18.801 1.00 34.34 95 ARG A N 1
ATOM 697 C CA . ARG A 1 95 ? 4.544 -24.299 17.773 1.00 34.34 95 ARG A CA 1
ATOM 698 C C . ARG A 1 95 ? 5.014 -23.622 16.483 1.00 34.34 95 ARG A C 1
ATOM 700 O O . ARG A 1 95 ? 4.512 -22.566 16.094 1.00 34.34 95 ARG A O 1
ATOM 707 N N . ALA A 1 96 ? 6.300 -23.571 16.266 1.00 35.50 96 ALA A N 1
ATOM 708 C CA . ALA A 1 96 ? 7.063 -23.353 15.019 1.00 35.50 96 ALA A CA 1
ATOM 709 C C . ALA A 1 96 ? 6.131 -23.076 13.831 1.00 35.50 96 ALA A C 1
ATOM 711 O O . ALA A 1 96 ? 5.199 -23.835 13.555 1.00 35.50 96 ALA A O 1
ATOM 712 N N . PRO A 1 97 ? 6.091 -21.745 13.209 1.00 38.75 97 PRO A N 1
ATOM 713 C CA . PRO A 1 97 ? 4.956 -21.249 12.410 1.00 38.75 97 PRO A CA 1
ATOM 714 C C . PRO A 1 97 ? 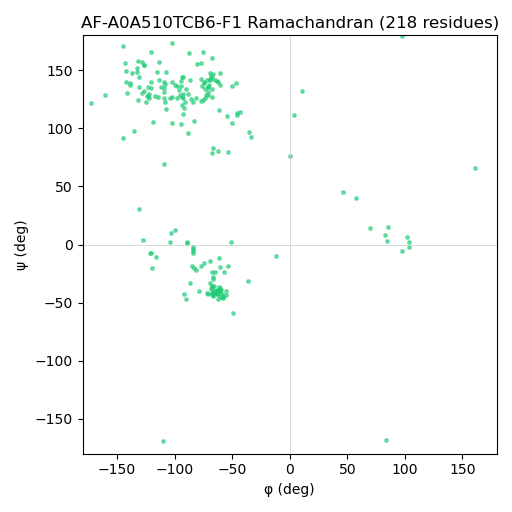5.034 -21.726 10.953 1.00 38.75 97 PRO A C 1
ATOM 716 O O . PRO A 1 97 ? 6.120 -21.980 10.426 1.00 38.75 97 PRO A O 1
ATOM 719 N N . ALA A 1 98 ? 4.265 -22.632 10.489 1.00 43.62 98 ALA A N 1
ATOM 720 C CA . ALA A 1 98 ? 3.826 -22.547 9.073 1.00 43.62 98 ALA A CA 1
ATOM 721 C C . ALA A 1 98 ? 3.612 -21.087 8.646 1.00 43.62 98 ALA A C 1
ATOM 723 O O . ALA A 1 98 ? 3.104 -20.262 9.410 1.00 43.62 98 ALA A O 1
ATOM 724 N N . ARG A 1 99 ? 4.557 -20.406 8.007 1.00 48.38 99 ARG A N 1
ATOM 725 C CA . ARG A 1 99 ? 4.640 -19.025 7.476 1.00 48.38 99 ARG A CA 1
ATOM 726 C C . ARG A 1 99 ? 3.277 -18.547 6.961 1.00 48.38 99 ARG A C 1
ATOM 728 O O . ARG A 1 99 ? 2.668 -19.167 6.087 1.00 48.38 99 ARG A O 1
ATOM 735 N N . SER A 1 100 ? 2.502 -17.934 7.683 1.00 51.97 100 SER A N 1
ATOM 736 C CA . SER A 1 100 ? 1.179 -17.358 7.370 1.00 51.97 100 SER A CA 1
ATOM 737 C C . SER A 1 100 ? 1.307 -16.155 6.428 1.00 51.97 100 SER A C 1
ATOM 739 O O . SER A 1 100 ? 2.399 -15.621 6.222 1.00 51.97 100 SER A O 1
ATOM 741 N N . ALA A 1 101 ? 0.460 -15.886 5.468 1.00 53.66 101 ALA A N 1
ATOM 742 C CA . ALA A 1 101 ? 0.292 -14.727 4.566 1.00 53.66 101 ALA A CA 1
ATOM 743 C C . ALA A 1 101 ? 0.603 -13.406 5.289 1.00 53.66 101 ALA A C 1
ATOM 745 O O . ALA A 1 101 ? 1.191 -12.503 4.690 1.00 53.66 101 ALA A O 1
ATOM 746 N N . ALA A 1 102 ? 0.357 -13.375 6.496 1.00 48.97 102 ALA A N 1
ATOM 747 C CA . ALA A 1 102 ? 0.694 -12.179 7.303 1.00 48.97 102 ALA A CA 1
ATOM 748 C C . ALA A 1 102 ? 2.211 -12.054 7.505 1.00 48.97 102 ALA A C 1
ATOM 750 O O . ALA A 1 102 ? 2.748 -10.945 7.443 1.00 48.97 102 ALA A O 1
ATOM 751 N N . SER A 1 103 ? 2.843 -13.088 7.752 1.00 58.28 103 SER A N 1
ATOM 752 C CA . SER A 1 103 ? 4.317 -13.058 7.872 1.00 58.28 103 SER A CA 1
ATOM 753 C C . SER A 1 103 ? 4.984 -12.754 6.527 1.00 58.28 103 SER A C 1
ATOM 755 O O . SER A 1 103 ? 6.032 -12.105 6.497 1.00 58.28 103 SER A O 1
ATOM 757 N N . SER A 1 104 ? 4.311 -13.033 5.460 1.00 64.50 104 SER A N 1
ATOM 758 C CA . SER A 1 104 ? 4.825 -12.749 4.107 1.00 64.50 104 SER A CA 1
ATOM 759 C C . SER A 1 104 ? 4.660 -11.263 3.754 1.00 64.50 104 SER A C 1
ATOM 761 O O . SER A 1 104 ? 5.564 -10.671 3.161 1.00 64.50 104 SER A O 1
ATOM 763 N N . ALA A 1 105 ? 3.630 -10.719 4.109 1.00 66.12 105 ALA A N 1
ATOM 764 C CA . ALA A 1 105 ? 3.443 -9.258 3.886 1.00 66.12 105 ALA A CA 1
ATOM 765 C C . ALA A 1 105 ? 4.442 -8.453 4.715 1.00 66.12 105 ALA A C 1
ATOM 767 O O . ALA A 1 105 ? 5.030 -7.498 4.204 1.00 66.12 105 ALA A O 1
ATOM 768 N N . ARG A 1 106 ? 4.644 -8.884 5.932 1.00 66.81 106 ARG A N 1
ATOM 769 C CA . ARG A 1 106 ? 5.637 -8.189 6.778 1.00 66.81 106 ARG A CA 1
ATOM 770 C C . ARG A 1 106 ? 7.052 -8.315 6.195 1.00 66.81 106 ARG A C 1
ATOM 772 O O . ARG A 1 106 ? 7.797 -7.333 6.178 1.00 66.81 106 ARG A O 1
ATOM 779 N N . ASP A 1 107 ? 7.310 -9.409 5.738 1.00 72.62 107 ASP A N 1
ATOM 780 C CA . ASP A 1 107 ? 8.661 -9.608 5.168 1.00 72.62 107 ASP A CA 1
ATOM 781 C C . ASP A 1 107 ? 8.847 -8.781 3.889 1.00 72.62 107 ASP A C 1
ATOM 783 O O . ASP A 1 107 ? 9.926 -8.225 3.672 1.00 72.62 107 ASP A O 1
ATOM 787 N N . ALA A 1 108 ? 7.796 -8.719 3.196 1.00 76.19 108 ALA A N 1
ATOM 788 C CA . ALA A 1 108 ? 7.880 -7.925 1.948 1.00 76.19 108 ALA A CA 1
ATOM 789 C C . ALA A 1 108 ? 8.039 -6.430 2.266 1.00 76.19 108 ALA A C 1
ATOM 791 O O . ALA A 1 108 ? 8.843 -5.749 1.625 1.00 76.19 108 ALA A O 1
ATOM 792 N N . VAL A 1 109 ? 7.380 -6.027 3.244 1.00 80.62 109 VAL A N 1
ATOM 793 C CA . VAL A 1 109 ? 7.494 -4.594 3.594 1.00 80.62 109 VAL A CA 1
ATOM 794 C C . VAL A 1 109 ? 8.888 -4.333 4.178 1.00 80.62 109 VAL A C 1
ATOM 796 O O . VAL A 1 109 ? 9.511 -3.322 3.847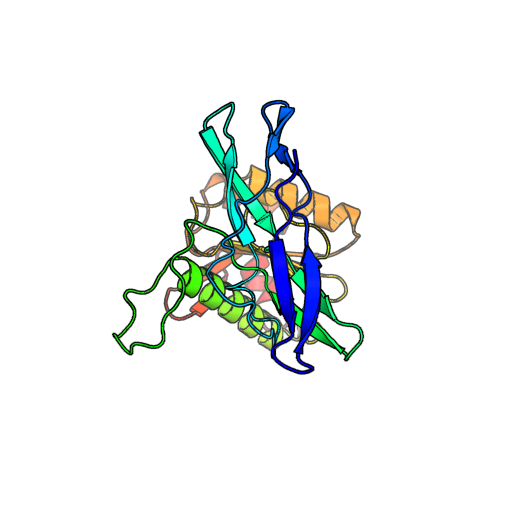 1.00 80.62 109 VAL A O 1
ATOM 799 N N . THR A 1 110 ? 9.285 -5.250 5.017 1.00 78.00 110 THR A N 1
ATOM 800 C CA . THR A 1 110 ? 10.639 -5.091 5.578 1.00 78.00 110 THR A CA 1
ATOM 801 C C . THR A 1 110 ? 11.699 -5.056 4.467 1.00 78.00 110 THR A C 1
ATOM 803 O O . THR A 1 110 ? 12.600 -4.216 4.508 1.00 78.00 110 THR A O 1
ATOM 806 N N . ALA A 1 111 ? 11.545 -5.875 3.568 1.00 81.00 111 ALA A N 1
ATOM 807 C CA . ALA A 1 111 ? 12.511 -5.878 2.449 1.00 81.00 111 ALA A CA 1
ATOM 808 C C . ALA A 1 111 ? 12.464 -4.559 1.668 1.00 81.00 111 ALA A C 1
ATOM 810 O O . ALA A 1 111 ? 13.515 -4.024 1.306 1.00 81.00 111 ALA A O 1
ATOM 811 N N . ALA A 1 112 ? 11.307 -4.105 1.450 1.00 83.75 112 ALA A N 1
ATOM 812 C CA . ALA A 1 112 ? 11.176 -2.828 0.708 1.00 83.75 112 ALA A CA 1
ATOM 813 C C . ALA A 1 112 ? 11.778 -1.670 1.513 1.00 83.75 112 ALA A C 1
ATOM 815 O O . ALA A 1 112 ? 12.490 -0.836 0.947 1.00 83.75 112 ALA A O 1
ATOM 816 N N . VAL A 1 113 ? 11.543 -1.660 2.793 1.00 83.25 113 VAL A N 1
ATOM 817 C CA . VAL A 1 113 ? 12.057 -0.549 3.617 1.00 83.25 113 VAL A CA 1
ATOM 818 C C . VAL A 1 113 ? 13.590 -0.613 3.646 1.00 83.25 113 VAL A C 1
ATOM 820 O O . VAL A 1 113 ? 14.250 0.424 3.540 1.00 83.25 113 VAL A O 1
ATOM 823 N N . LEU A 1 114 ? 14.121 -1.812 3.837 1.00 82.88 114 LEU A N 1
ATOM 824 C CA . LEU A 1 114 ? 15.595 -1.920 3.852 1.00 82.88 114 LEU A CA 1
ATOM 825 C C . LEU A 1 114 ? 16.203 -1.463 2.525 1.00 82.88 114 LEU A C 1
ATOM 827 O O . LEU A 1 114 ? 17.251 -0.813 2.525 1.00 82.88 114 LEU A O 1
ATOM 831 N N . CYS A 1 115 ? 15.551 -1.831 1.452 1.00 85.06 115 CYS A N 1
ATOM 832 C CA . CYS A 1 115 ? 16.051 -1.357 0.138 1.00 85.06 115 CYS A CA 1
ATOM 833 C C . CYS A 1 115 ? 15.979 0.169 0.047 1.00 85.06 115 CYS A C 1
ATOM 835 O O . CYS A 1 115 ? 16.944 0.800 -0.387 1.00 85.06 115 CYS A O 1
ATOM 837 N N . LEU A 1 116 ? 14.915 0.738 0.499 1.00 85.81 116 LEU A N 1
ATOM 838 C CA . LEU A 1 116 ? 14.760 2.206 0.398 1.00 85.81 116 LEU A CA 1
ATOM 839 C C . LEU A 1 116 ? 15.775 2.916 1.301 1.00 85.81 116 LEU A C 1
ATOM 841 O O . LEU A 1 116 ? 16.298 3.967 0.926 1.00 85.81 116 LEU A O 1
ATOM 845 N N . ARG A 1 117 ? 16.049 2.332 2.430 1.00 82.50 117 ARG A N 1
ATOM 846 C CA . ARG A 1 117 ? 17.061 2.953 3.313 1.00 82.50 117 ARG A CA 1
ATOM 847 C C . ARG A 1 117 ? 18.440 2.915 2.652 1.00 82.50 117 ARG A C 1
ATOM 849 O O . ARG A 1 117 ? 19.204 3.875 2.777 1.00 82.50 117 ARG A O 1
ATOM 856 N N . ARG A 1 118 ? 18.683 1.838 2.037 1.00 84.19 118 ARG A N 1
ATOM 857 C CA . ARG A 1 118 ? 19.994 1.788 1.356 1.00 84.19 118 ARG A CA 1
ATOM 858 C C . ARG A 1 118 ? 20.071 2.821 0.229 1.00 84.19 118 ARG A C 1
ATOM 860 O O . ARG A 1 118 ? 21.157 3.329 -0.062 1.00 84.19 118 ARG A O 1
ATOM 867 N N . LEU A 1 119 ? 18.872 3.184 -0.245 1.00 83.88 119 LEU A N 1
ATOM 868 C CA . LEU A 1 119 ? 18.843 4.182 -1.340 1.00 83.88 119 LEU A CA 1
ATOM 869 C C . LEU A 1 119 ? 18.790 5.600 -0.775 1.00 83.88 119 LEU A C 1
ATOM 871 O O . LEU A 1 119 ? 18.780 6.568 -1.539 1.00 83.88 119 LEU A O 1
ATOM 875 N N . GLY A 1 120 ? 18.807 5.698 0.637 1.00 79.94 120 GLY A N 1
ATOM 876 C CA . GLY A 1 120 ? 18.961 7.030 1.264 1.00 79.94 120 GLY A CA 1
ATOM 877 C C . GLY A 1 120 ? 17.634 7.583 1.784 1.00 79.94 120 GLY A C 1
ATOM 878 O O . GLY A 1 120 ? 17.587 8.737 2.214 1.00 79.94 120 GLY A O 1
ATOM 879 N N . HIS A 1 121 ? 16.593 6.802 1.732 1.00 79.88 121 HIS A N 1
ATOM 880 C CA . HIS A 1 121 ? 15.304 7.304 2.258 1.00 79.88 121 HIS A CA 1
ATOM 881 C C . HIS A 1 121 ? 15.175 6.934 3.741 1.00 79.88 121 HIS A C 1
ATOM 883 O O . HIS A 1 121 ? 15.322 5.772 4.126 1.00 79.88 121 HIS A O 1
ATOM 889 N N . ARG A 1 122 ? 14.976 7.903 4.704 1.00 68.19 122 ARG A N 1
ATOM 890 C CA . ARG A 1 122 ? 15.124 7.642 6.161 1.00 68.19 122 ARG A CA 1
ATOM 891 C C . ARG A 1 122 ? 13.801 7.905 6.878 1.00 68.19 122 ARG A C 1
ATOM 893 O O . ARG A 1 122 ? 13.505 7.247 7.877 1.00 68.19 122 ARG A O 1
ATOM 900 N N . ASP A 1 123 ? 12.846 8.734 6.190 1.00 74.75 123 ASP A N 1
ATOM 901 C CA . ASP A 1 123 ? 11.547 8.981 6.864 1.00 74.75 123 ASP A CA 1
ATOM 902 C C . ASP A 1 123 ? 10.420 8.242 6.133 1.00 74.75 123 ASP A C 1
ATOM 904 O O . ASP A 1 123 ? 9.495 8.863 5.606 1.00 74.75 123 ASP A O 1
ATOM 908 N N . ILE A 1 124 ? 10.491 6.919 6.254 1.00 77.12 124 ILE A N 1
ATOM 909 C CA . ILE A 1 124 ? 9.493 6.116 5.511 1.00 77.12 124 ILE A CA 1
ATOM 910 C C . ILE A 1 124 ? 8.290 5.872 6.438 1.00 77.12 124 ILE A C 1
ATOM 912 O O . ILE A 1 124 ? 8.440 5.435 7.581 1.00 77.12 124 ILE A O 1
ATOM 916 N N . ARG A 1 125 ? 7.233 6.416 5.953 1.00 72.56 125 ARG A N 1
ATOM 917 C CA . ARG A 1 125 ? 5.983 6.227 6.719 1.00 72.56 125 ARG A CA 1
ATOM 918 C C . ARG A 1 125 ? 4.919 5.528 5.865 1.00 72.56 125 ARG A C 1
ATOM 920 O O . ARG A 1 125 ? 5.019 5.474 4.638 1.00 72.56 125 ARG A O 1
ATOM 927 N N . ARG A 1 126 ? 4.012 5.117 6.572 1.00 66.31 126 ARG A N 1
ATOM 928 C CA . ARG A 1 126 ? 2.882 4.554 5.790 1.00 66.31 126 ARG A CA 1
ATOM 929 C C . ARG A 1 126 ? 2.067 5.678 5.145 1.00 66.31 126 ARG A C 1
ATOM 931 O O . ARG A 1 126 ? 1.877 6.747 5.728 1.00 66.31 126 ARG A O 1
ATOM 938 N N . ALA A 1 127 ? 1.687 5.311 3.828 1.00 63.50 127 ALA A N 1
ATOM 939 C CA . ALA A 1 127 ? 0.922 6.362 3.126 1.00 63.50 127 ALA A CA 1
ATOM 940 C C . ALA A 1 127 ? -0.492 6.453 3.709 1.00 63.50 127 ALA A C 1
ATOM 942 O O . ALA A 1 127 ? -1.029 5.478 4.241 1.00 63.50 127 ALA A O 1
ATOM 943 N N . GLY A 1 128 ? -0.980 7.661 4.101 1.00 47.72 128 GLY A N 1
ATOM 944 C CA . GLY A 1 128 ? -2.258 8.033 4.753 1.00 47.72 128 GLY A CA 1
ATOM 945 C C . GLY A 1 128 ? -3.471 7.515 3.978 1.00 47.72 128 GLY A C 1
ATOM 946 O O . GLY A 1 128 ? -4.487 7.178 4.590 1.00 47.72 128 GLY A O 1
ATOM 947 N N . ARG A 1 129 ? -3.375 7.085 2.528 1.00 49.47 129 ARG A N 1
ATOM 948 C CA . ARG A 1 129 ? -4.488 6.507 1.741 1.00 49.47 129 ARG A CA 1
ATOM 949 C C . ARG A 1 129 ? -4.086 5.131 1.192 1.00 49.47 129 ARG A C 1
ATOM 951 O O . ARG A 1 129 ? -2.946 4.917 0.775 1.00 49.47 129 ARG A O 1
ATOM 958 N N . ARG A 1 130 ? -5.022 4.082 1.476 1.00 48.09 130 ARG A N 1
ATOM 959 C CA . ARG A 1 130 ? -4.713 2.731 0.958 1.00 48.09 130 ARG A CA 1
ATOM 960 C C . ARG A 1 130 ? -4.939 2.668 -0.563 1.00 48.09 130 ARG A C 1
ATOM 962 O O . ARG A 1 130 ? -5.976 3.098 -1.073 1.00 48.09 130 ARG A O 1
ATOM 969 N N . PRO A 1 131 ? -3.994 2.082 -1.323 1.00 53.81 131 PRO A N 1
ATOM 970 C CA . PRO A 1 131 ? -4.285 1.764 -2.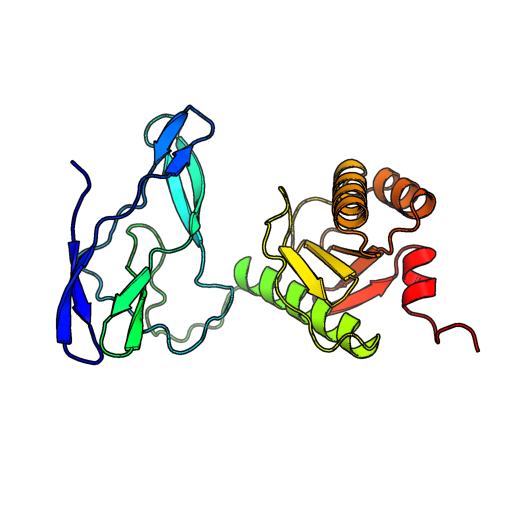727 1.00 53.81 131 PRO A CA 1
ATOM 971 C C . PRO A 1 131 ? -5.166 0.509 -2.859 1.00 53.81 131 PRO A C 1
ATOM 973 O O . PRO A 1 131 ? -5.330 -0.249 -1.900 1.00 53.81 131 PRO A O 1
ATOM 976 N N . PRO A 1 132 ? -6.119 0.491 -3.838 1.00 47.06 132 PRO A N 1
ATOM 977 C CA . PRO A 1 132 ? -7.100 -0.584 -4.076 1.00 47.06 132 PRO A CA 1
ATOM 978 C C . PRO A 1 132 ? -6.426 -1.959 -4.165 1.00 47.06 132 PRO A C 1
ATOM 980 O O . PRO A 1 132 ? -7.061 -2.968 -3.848 1.00 47.06 132 PRO A O 1
ATOM 983 N N . GLY A 1 133 ? -5.001 -1.989 -3.960 1.00 57.16 133 GLY A N 1
ATOM 984 C CA . GLY A 1 133 ? -4.268 -3.273 -4.026 1.00 57.16 133 GLY A CA 1
ATOM 985 C C . GLY A 1 133 ? -2.809 -3.072 -3.603 1.00 57.16 133 GLY A C 1
ATOM 986 O O . GLY A 1 133 ? -2.181 -2.065 -3.935 1.00 57.16 133 GLY A O 1
ATOM 987 N N . GLY A 1 134 ? -2.342 -3.857 -2.490 1.00 59.94 134 GLY A N 1
ATOM 988 C CA . GLY A 1 134 ? -0.938 -3.766 -2.030 1.00 59.94 134 GLY A CA 1
ATOM 989 C C . GLY A 1 134 ? -0.808 -2.804 -0.835 1.00 59.94 134 GLY A C 1
ATOM 990 O O . GLY A 1 134 ? -1.803 -2.333 -0.281 1.00 59.94 134 GLY A O 1
ATOM 991 N N . ILE A 1 135 ? 0.364 -2.665 -0.363 1.00 68.06 135 ILE A N 1
ATOM 992 C CA . ILE A 1 135 ? 0.646 -1.850 0.838 1.00 68.06 135 ILE A CA 1
ATOM 993 C C . ILE A 1 135 ? 1.370 -0.577 0.380 1.00 68.06 135 ILE A C 1
ATOM 995 O O . ILE A 1 135 ? 2.367 -0.630 -0.345 1.00 68.06 135 ILE A O 1
ATOM 999 N N . GLY A 1 136 ? 0.756 0.666 0.718 1.00 77.25 136 GLY A N 1
ATOM 1000 C CA . GLY A 1 136 ? 1.356 1.965 0.327 1.00 77.25 136 GLY A CA 1
ATOM 1001 C C . GLY A 1 136 ? 2.267 2.508 1.436 1.00 77.25 136 GLY A C 1
ATOM 1002 O O . GLY A 1 136 ? 1.908 2.487 2.615 1.00 77.25 136 GLY A O 1
ATOM 1003 N N . LEU A 1 137 ? 3.534 2.808 1.040 1.00 78.12 137 LEU A N 1
ATOM 1004 C CA . LEU A 1 137 ? 4.470 3.542 1.913 1.00 78.12 137 LEU A CA 1
ATOM 1005 C C . LEU A 1 137 ? 4.787 4.914 1.320 1.00 78.12 137 LEU A C 1
ATOM 1007 O O . LEU A 1 137 ? 4.605 5.146 0.122 1.00 78.12 137 LEU A O 1
ATOM 1011 N N . ALA A 1 138 ? 5.227 5.831 2.301 1.00 77.94 138 ALA A N 1
ATOM 1012 C CA . ALA A 1 138 ? 5.566 7.175 1.798 1.00 77.94 138 ALA A CA 1
ATOM 1013 C C . ALA A 1 138 ? 6.838 7.666 2.500 1.00 77.94 138 ALA A C 1
ATOM 1015 O O . ALA A 1 138 ? 7.100 7.328 3.657 1.00 77.94 138 ALA A O 1
ATOM 1016 N N . ALA A 1 139 ? 7.615 8.249 1.719 1.00 78.44 139 ALA A N 1
ATOM 1017 C CA . ALA A 1 139 ? 8.754 9.059 2.190 1.00 78.44 139 ALA A CA 1
ATOM 1018 C C . ALA A 1 139 ? 8.728 10.440 1.536 1.00 78.44 139 ALA A C 1
ATOM 1020 O O . ALA A 1 139 ? 7.971 10.681 0.593 1.00 78.44 139 ALA A O 1
ATOM 1021 N N . PRO A 1 140 ? 9.407 11.419 2.229 1.00 78.62 140 PRO A N 1
ATOM 1022 C CA . PRO A 1 140 ? 9.343 12.757 1.617 1.00 78.62 140 PRO A CA 1
ATOM 1023 C C . PRO A 1 140 ? 9.611 12.703 0.104 1.00 78.62 140 PRO A C 1
ATOM 1025 O O . PRO A 1 140 ? 10.660 12.228 -0.340 1.00 78.62 140 PRO A O 1
ATOM 1028 N N . GLY A 1 141 ? 8.521 13.040 -0.701 1.00 82.50 141 GLY A N 1
ATOM 1029 C CA . GLY A 1 141 ? 8.644 13.167 -2.174 1.00 82.50 141 GLY A CA 1
ATOM 1030 C C . GLY A 1 141 ? 8.547 11.804 -2.874 1.00 82.50 141 GLY A C 1
ATOM 1031 O O . GLY A 1 141 ? 8.821 11.715 -4.073 1.00 82.50 141 GLY A O 1
ATOM 1032 N N . LEU A 1 142 ? 8.181 10.692 -2.087 1.00 87.25 142 LEU A N 1
ATOM 1033 C CA . LEU A 1 142 ? 8.196 9.353 -2.716 1.00 87.25 142 LEU A CA 1
ATOM 1034 C C . LEU A 1 142 ? 7.004 8.538 -2.196 1.00 87.25 142 LEU A C 1
ATOM 1036 O O . LEU A 1 142 ? 6.749 8.480 -0.992 1.00 87.25 142 LEU A O 1
ATOM 1040 N N . LEU A 1 143 ? 6.309 7.979 -3.189 1.00 89.06 143 LEU A N 1
ATOM 1041 C CA . LEU A 1 143 ? 5.277 6.978 -2.843 1.00 89.06 143 LEU A CA 1
ATOM 1042 C C . LEU A 1 143 ? 5.723 5.570 -3.241 1.00 89.06 143 LEU A C 1
ATOM 1044 O O . LEU A 1 143 ? 6.285 5.358 -4.318 1.00 89.06 143 LEU A O 1
ATOM 1048 N N . VAL A 1 144 ? 5.375 4.674 -2.217 1.00 89.44 144 VAL A N 1
ATOM 1049 C CA . VAL A 1 144 ? 5.864 3.308 -2.478 1.00 89.44 144 VAL A CA 1
ATOM 1050 C C . VAL A 1 144 ? 4.682 2.339 -2.385 1.00 89.44 144 VAL A C 1
ATOM 1052 O O . VAL A 1 144 ? 3.883 2.392 -1.447 1.00 89.44 144 VAL A O 1
ATOM 1055 N N . ARG A 1 145 ? 4.681 1.463 -3.515 1.00 89.56 145 ARG A N 1
ATOM 1056 C CA . ARG A 1 145 ? 3.700 0.361 -3.464 1.00 89.56 145 ARG A CA 1
ATOM 1057 C C . ARG A 1 145 ? 4.418 -0.980 -3.257 1.00 89.56 145 ARG A C 1
ATOM 1059 O O . ARG A 1 145 ? 5.370 -1.313 -3.967 1.00 89.56 145 ARG A O 1
ATOM 1066 N N . VAL A 1 146 ? 3.796 -1.757 -2.170 1.00 88.50 146 VAL A N 1
ATOM 1067 C CA . VAL A 1 146 ? 4.383 -3.092 -1.910 1.00 88.50 146 VAL A CA 1
ATOM 1068 C C . VAL A 1 146 ? 3.269 -4.141 -2.010 1.00 88.50 146 VAL A C 1
ATOM 1070 O O . VAL A 1 146 ? 2.247 -4.058 -1.325 1.00 88.50 146 VAL A O 1
ATOM 1073 N N . ASP A 1 147 ? 3.550 -5.140 -2.813 1.00 85.44 147 ASP A N 1
ATOM 1074 C CA . ASP A 1 147 ? 2.567 -6.233 -2.957 1.00 85.44 147 ASP A CA 1
ATOM 1075 C C . ASP A 1 147 ? 3.211 -7.546 -2.481 1.00 85.44 147 ASP A C 1
ATOM 1077 O O . ASP A 1 147 ? 4.098 -8.097 -3.136 1.00 85.44 147 ASP A O 1
ATOM 1081 N N . PRO A 1 148 ? 2.864 -8.145 -1.236 1.00 71.81 148 PRO A N 1
ATOM 1082 C CA . PRO A 1 148 ? 3.518 -9.254 -0.527 1.00 71.81 148 PRO A CA 1
ATOM 1083 C C . PRO A 1 148 ? 3.051 -10.622 -1.037 1.00 71.81 148 PRO A C 1
ATOM 1085 O O . PRO A 1 148 ? 3.781 -11.607 -0.898 1.00 71.81 148 PRO A O 1
ATOM 1088 N N . ALA A 1 149 ? 2.133 -10.853 -1.848 1.00 63.28 149 ALA A N 1
ATOM 1089 C CA . ALA A 1 149 ? 1.872 -12.172 -2.475 1.00 63.28 149 ALA A CA 1
ATOM 1090 C C . ALA A 1 149 ? 0.438 -12.189 -3.010 1.00 63.28 149 ALA A C 1
ATOM 1092 O O . ALA A 1 149 ? -0.298 -13.157 -2.804 1.00 63.28 149 ALA A O 1
ATOM 1093 N N . GLY A 1 150 ? 0.241 -11.311 -4.029 1.00 67.25 150 GLY A N 1
ATOM 1094 C CA . GLY A 1 150 ? -0.985 -11.293 -4.861 1.00 67.25 150 GLY A CA 1
ATOM 1095 C C . GLY A 1 150 ? -0.682 -11.774 -6.286 1.00 67.25 150 GLY A C 1
ATOM 1096 O O . GLY A 1 150 ? 0.168 -12.641 -6.501 1.00 67.25 150 GLY A O 1
ATOM 1097 N N . ARG A 1 151 ? -1.467 -11.659 -7.144 1.00 80.06 151 ARG A N 1
ATOM 1098 C CA . ARG A 1 151 ? -1.274 -11.845 -8.597 1.00 80.06 151 ARG A CA 1
ATOM 1099 C C . ARG A 1 151 ? -0.218 -10.872 -9.148 1.00 80.06 151 ARG A C 1
ATOM 1101 O O . ARG A 1 151 ? 0.100 -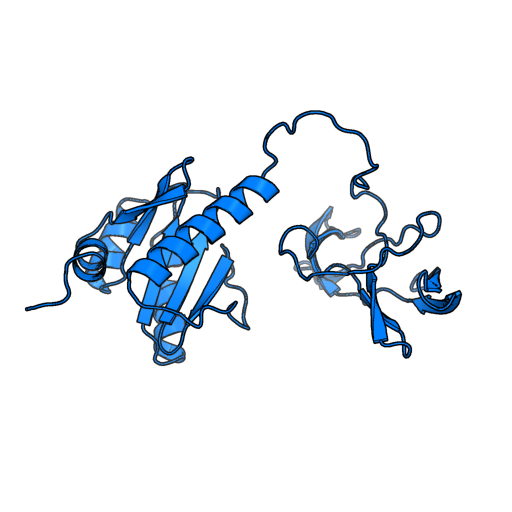9.859 -8.523 1.00 80.06 151 ARG A O 1
ATOM 1108 N N . PRO A 1 152 ? 0.458 -11.423 -10.178 1.00 86.00 152 PRO A N 1
ATOM 1109 C CA . PRO A 1 152 ? 1.386 -10.465 -10.802 1.00 86.00 152 PRO A CA 1
ATOM 1110 C C . PRO A 1 152 ? 0.713 -9.109 -11.064 1.00 86.00 152 PRO A C 1
ATOM 1112 O O . PRO A 1 152 ? -0.467 -9.044 -11.417 1.00 86.00 152 PRO A O 1
ATOM 1115 N N . ALA A 1 153 ? 1.486 -8.028 -10.786 1.00 89.94 153 ALA A N 1
ATOM 1116 C CA . ALA A 1 153 ? 0.970 -6.665 -11.014 1.00 89.94 153 ALA A CA 1
ATOM 1117 C C . ALA A 1 153 ? 0.681 -6.412 -12.503 1.00 89.94 153 ALA A C 1
ATOM 1119 O O . ALA A 1 153 ? 1.417 -6.864 -13.383 1.00 89.94 153 ALA A O 1
ATOM 1120 N N . THR A 1 154 ? -0.428 -5.709 -12.629 1.00 90.56 154 THR A N 1
ATOM 1121 C CA . THR A 1 154 ? -0.859 -5.451 -14.027 1.00 90.56 154 THR A CA 1
ATOM 1122 C C . THR A 1 154 ? -0.486 -4.015 -14.422 1.00 90.56 154 THR A C 1
ATOM 1124 O O . THR A 1 154 ? -0.051 -3.218 -13.589 1.00 90.56 154 THR A O 1
ATOM 1127 N N . ALA A 1 155 ? -0.687 -3.697 -15.698 1.00 91.69 155 ALA A N 1
ATOM 1128 C CA . ALA A 1 155 ? -0.410 -2.325 -16.196 1.00 91.69 155 ALA A CA 1
ATOM 1129 C C . ALA A 1 155 ? -1.296 -1.298 -15.485 1.00 91.69 155 ALA A C 1
ATOM 1131 O O . ALA A 1 155 ? -0.845 -0.181 -15.217 1.00 91.69 155 ALA A O 1
ATOM 1132 N N . ARG A 1 156 ? -2.514 -1.714 -15.216 1.00 89.81 156 ARG A N 1
ATOM 1133 C CA . ARG A 1 156 ? -3.418 -0.786 -14.500 1.00 89.81 156 ARG A CA 1
ATOM 1134 C C . ARG A 1 156 ? -2.875 -0.446 -13.105 1.00 89.81 156 ARG A C 1
ATOM 1136 O O . ARG A 1 156 ? -2.948 0.711 -12.685 1.00 89.81 156 ARG A O 1
ATOM 1143 N N . ASP A 1 157 ? -2.369 -1.443 -12.436 1.00 90.06 157 ASP A N 1
ATOM 1144 C CA . ASP A 1 157 ? -1.792 -1.182 -11.099 1.00 90.06 157 ASP A CA 1
ATOM 1145 C C . ASP A 1 157 ? -0.645 -0.164 -11.184 1.00 90.06 157 ASP A C 1
ATOM 1147 O O . ASP A 1 157 ? -0.543 0.718 -10.330 1.00 90.06 157 ASP A O 1
ATOM 1151 N N . VAL A 1 158 ? 0.144 -0.262 -12.203 1.00 93.62 158 VAL A N 1
ATOM 1152 C CA . VAL A 1 158 ? 1.264 0.690 -12.389 1.00 93.62 158 VAL A CA 1
ATOM 1153 C C . VAL A 1 158 ? 0.714 2.089 -12.690 1.00 93.62 158 VAL A C 1
ATOM 1155 O O . VAL A 1 158 ? 1.178 3.069 -12.104 1.00 93.62 158 VAL A O 1
ATOM 1158 N N . GLU A 1 159 ? -0.267 2.153 -13.516 1.00 92.38 159 GLU A N 1
ATOM 1159 C CA . GLU A 1 159 ? -0.817 3.475 -13.890 1.00 92.38 159 GLU A CA 1
ATOM 1160 C C . GLU A 1 159 ? -1.478 4.147 -12.681 1.00 92.38 159 GLU A C 1
ATOM 1162 O O . GLU A 1 159 ? -1.304 5.351 -12.481 1.00 92.38 159 GLU A O 1
ATOM 1167 N N . CYS A 1 160 ? -2.120 3.340 -12.009 1.00 91.19 160 CYS A N 1
ATOM 1168 C CA . CYS A 1 160 ? -2.800 3.932 -10.843 1.00 91.19 160 CYS A CA 1
ATOM 1169 C C . CYS A 1 160 ? -1.777 4.520 -9.863 1.00 91.19 160 CYS A C 1
ATOM 1171 O O . CYS A 1 160 ? -1.990 5.618 -9.345 1.00 91.19 160 CYS A O 1
ATOM 1173 N N . LEU A 1 161 ? -0.799 3.728 -9.614 1.00 90.25 161 LEU A N 1
ATOM 1174 C CA . LEU A 1 161 ? 0.250 4.271 -8.725 1.00 90.25 161 LEU A CA 1
ATOM 1175 C C . LEU A 1 161 ? 0.845 5.562 -9.303 1.00 90.25 161 LEU A C 1
ATOM 1177 O O . LEU A 1 161 ? 1.000 6.544 -8.573 1.00 90.25 161 LEU A O 1
ATOM 1181 N N . TRP A 1 162 ? 1.143 5.565 -10.506 1.00 93.75 162 TRP A N 1
ATOM 1182 C CA . TRP A 1 162 ? 1.745 6.756 -11.137 1.00 93.75 162 TRP A CA 1
ATOM 1183 C C . TRP A 1 162 ? 0.803 7.962 -11.043 1.00 93.75 162 TRP A C 1
ATOM 1185 O O . TRP A 1 162 ? 1.250 9.061 -10.707 1.00 93.75 162 TRP A O 1
ATOM 1195 N N . LEU A 1 163 ? -0.433 7.798 -11.315 1.00 90.44 163 LEU A N 1
ATOM 1196 C CA . LEU A 1 163 ? -1.365 8.944 -11.280 1.00 90.44 163 LEU A CA 1
ATOM 1197 C C . LEU A 1 163 ? -1.503 9.469 -9.848 1.00 90.44 163 LEU A C 1
ATOM 1199 O O . LEU A 1 163 ? -1.587 10.683 -9.648 1.00 90.44 163 LEU A O 1
ATOM 1203 N N . THR A 1 164 ? -1.461 8.510 -8.891 1.00 86.94 164 THR A N 1
ATOM 1204 C CA . THR A 1 164 ? -1.537 8.980 -7.495 1.00 86.94 164 THR A CA 1
ATOM 1205 C C . THR A 1 164 ? -0.282 9.790 -7.130 1.00 86.94 164 THR A C 1
ATOM 1207 O O . THR A 1 164 ? -0.393 10.843 -6.500 1.00 86.94 164 THR A O 1
ATOM 1210 N N . ALA A 1 165 ? 0.825 9.250 -7.547 1.00 87.81 165 ALA A N 1
ATOM 1211 C CA . ALA A 1 165 ? 2.070 9.995 -7.250 1.00 87.81 165 ALA A CA 1
ATOM 1212 C C . ALA A 1 165 ? 2.092 11.354 -7.950 1.00 87.81 165 ALA A C 1
ATOM 1214 O O . ALA A 1 165 ? 2.538 12.340 -7.360 1.00 87.81 165 ALA A O 1
ATOM 1215 N N . MET A 1 166 ? 1.605 11.339 -9.155 1.00 89.94 166 MET A N 1
ATOM 1216 C CA . MET A 1 166 ? 1.543 12.616 -9.895 1.00 89.94 166 MET A CA 1
ATOM 1217 C C . MET A 1 166 ? 0.634 13.620 -9.181 1.00 89.94 166 MET A C 1
ATOM 1219 O O . MET A 1 166 ? 0.984 14.798 -9.085 1.00 89.94 166 MET A O 1
ATOM 1223 N N . THR A 1 167 ? -0.459 13.119 -8.678 1.00 88.44 167 THR A N 1
ATOM 1224 C CA . THR A 1 167 ? -1.397 14.021 -7.982 1.00 88.44 167 THR A CA 1
ATOM 1225 C C . THR A 1 167 ? -0.761 14.561 -6.695 1.00 88.44 167 THR A C 1
ATOM 1227 O O . THR A 1 167 ? -1.004 15.713 -6.330 1.00 88.44 167 THR A O 1
ATOM 1230 N N . GLU A 1 168 ? 0.120 13.787 -6.156 1.00 82.88 168 GLU A N 1
ATOM 1231 C CA . GLU A 1 168 ? 0.731 14.210 -4.876 1.00 82.88 168 GLU A CA 1
ATOM 1232 C C . GLU A 1 168 ? 2.109 14.830 -5.123 1.00 82.88 168 GLU A C 1
ATOM 1234 O O . GLU A 1 168 ? 2.836 15.121 -4.171 1.00 82.88 168 GLU A O 1
ATOM 1239 N N . SER A 1 169 ? 2.341 15.103 -6.451 1.00 87.31 169 SER A N 1
ATOM 1240 C CA . SER A 1 169 ? 3.652 15.651 -6.863 1.00 87.31 169 SER A CA 1
ATOM 1241 C C . SER A 1 169 ? 4.810 14.890 -6.212 1.00 87.31 169 SER A C 1
ATOM 1243 O O . SER A 1 169 ? 5.751 15.499 -5.698 1.00 87.31 169 SER A O 1
ATOM 1245 N N . ALA A 1 170 ? 4.698 13.615 -6.245 1.00 87.75 170 ALA A N 1
ATOM 1246 C CA . ALA A 1 170 ? 5.748 12.760 -5.650 1.00 87.75 170 ALA A CA 1
ATOM 1247 C C . ALA A 1 170 ? 6.233 11.744 -6.690 1.00 87.75 170 ALA A C 1
ATOM 1249 O O . ALA A 1 170 ? 5.542 11.455 -7.670 1.00 87.75 170 ALA A O 1
ATOM 1250 N N . ASP A 1 171 ? 7.520 11.294 -6.480 1.00 91.38 171 ASP A N 1
ATOM 1251 C CA . ASP A 1 171 ? 7.965 10.098 -7.236 1.00 91.38 171 ASP A CA 1
ATOM 1252 C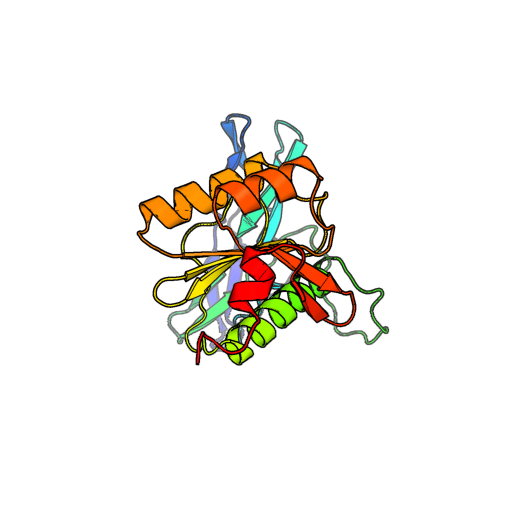 C . ASP A 1 171 ? 7.359 8.812 -6.654 1.00 91.38 171 ASP A C 1
ATOM 1254 O O . ASP A 1 171 ? 6.780 8.816 -5.566 1.00 91.38 171 ASP A O 1
ATOM 1258 N N . CYS A 1 172 ? 7.476 7.687 -7.512 1.00 93.44 172 CYS A N 1
ATOM 1259 C CA . CYS A 1 172 ? 6.867 6.460 -6.944 1.00 93.44 172 CYS A CA 1
ATOM 1260 C C . CYS A 1 172 ? 7.718 5.245 -7.328 1.00 93.44 172 CYS A C 1
ATOM 1262 O O . CYS A 1 172 ? 8.512 5.300 -8.268 1.00 93.44 172 CYS A O 1
ATOM 1264 N N . VAL A 1 173 ? 7.571 4.226 -6.487 1.00 95.19 173 VAL A N 1
ATOM 1265 C CA . VAL A 1 173 ? 8.241 2.946 -6.786 1.00 95.19 173 VAL A CA 1
ATOM 1266 C C . VAL A 1 173 ? 7.315 1.794 -6.388 1.00 95.19 173 VAL A C 1
ATOM 1268 O O . VAL A 1 173 ? 6.517 1.909 -5.454 1.00 95.19 173 VAL A O 1
ATOM 1271 N N . TYR A 1 174 ? 7.484 0.611 -7.219 1.00 94.31 174 TYR A N 1
ATOM 1272 C CA . TYR A 1 174 ? 6.541 -0.502 -7.006 1.00 94.31 174 TYR A CA 1
ATOM 1273 C C . TYR A 1 174 ? 7.331 -1.784 -6.715 1.00 94.31 174 TYR A C 1
ATOM 1275 O O . TYR A 1 174 ? 8.167 -2.216 -7.513 1.00 94.31 174 TYR A O 1
ATOM 1283 N N . PHE A 1 175 ? 7.012 -2.391 -5.498 1.00 93.44 175 PHE A N 1
ATOM 1284 C CA . PHE A 1 175 ? 7.628 -3.684 -5.121 1.00 93.44 175 PHE A CA 1
ATOM 1285 C C . PHE A 1 175 ? 6.589 -4.813 -5.170 1.00 93.44 175 PHE A C 1
ATOM 1287 O O . PHE A 1 175 ? 5.467 -4.670 -4.682 1.00 93.44 175 PHE A O 1
ATOM 1294 N N . SER A 1 176 ? 7.079 -5.917 -5.799 1.00 92.19 176 SER A N 1
ATOM 1295 C CA . SER A 1 176 ? 6.097 -7.023 -5.862 1.00 92.19 176 SER A CA 1
ATOM 1296 C C . SER A 1 176 ? 6.827 -8.355 -5.658 1.00 92.19 176 SER A C 1
ATOM 1298 O O . SER A 1 176 ? 7.887 -8.599 -6.238 1.00 92.19 176 SER A O 1
ATOM 1300 N N . ARG A 1 177 ? 6.112 -9.247 -4.853 1.00 87.44 177 ARG A N 1
ATOM 1301 C CA . ARG A 1 177 ? 6.670 -10.611 -4.680 1.00 87.44 177 ARG A CA 1
ATOM 1302 C C . ARG A 1 177 ? 6.210 -11.532 -5.807 1.00 87.44 177 ARG A C 1
ATOM 1304 O O . ARG A 1 177 ? 6.959 -12.423 -6.213 1.00 87.44 177 ARG A O 1
ATOM 1311 N N . ALA A 1 178 ? 4.923 -11.264 -6.294 1.00 87.44 178 ALA A N 1
ATOM 1312 C CA . ALA A 1 178 ? 4.380 -12.160 -7.345 1.00 87.44 178 ALA A CA 1
ATOM 1313 C C . ALA A 1 178 ? 4.858 -11.725 -8.733 1.00 87.44 178 ALA A C 1
ATOM 1315 O O . ALA A 1 178 ? 4.634 -12.438 -9.713 1.00 87.44 178 ALA A O 1
ATOM 1316 N N . GLY A 1 179 ? 5.638 -10.599 -8.731 1.00 90.19 179 GLY A N 1
ATOM 1317 C CA . GLY A 1 179 ? 6.195 -10.165 -10.030 1.00 90.19 179 GLY A CA 1
ATOM 1318 C C . GLY A 1 179 ? 5.197 -9.319 -10.832 1.00 90.19 179 GLY A C 1
ATOM 1319 O O . GLY A 1 179 ? 4.189 -8.843 -10.305 1.00 90.19 179 GLY A O 1
ATOM 1320 N N . TYR A 1 180 ? 5.551 -9.100 -12.169 1.00 93.88 180 TYR A N 1
ATOM 1321 C CA . TYR A 1 180 ? 4.774 -8.157 -13.011 1.00 93.88 180 TYR A CA 1
ATOM 1322 C C . TYR A 1 180 ? 4.434 -8.840 -14.342 1.00 93.88 180 TYR A C 1
ATOM 1324 O O . TYR A 1 180 ? 5.205 -9.651 -14.861 1.00 93.88 180 TYR A O 1
ATOM 1332 N N . THR A 1 181 ? 3.245 -8.522 -14.820 1.00 94.38 181 THR A N 1
ATOM 1333 C CA . THR A 1 181 ? 2.981 -8.979 -16.205 1.00 94.38 181 THR A CA 1
ATOM 1334 C C . THR A 1 181 ? 3.871 -8.226 -17.200 1.00 94.38 181 THR A C 1
ATOM 1336 O O . THR A 1 181 ? 4.462 -7.195 -16.873 1.00 94.38 181 THR A O 1
ATOM 1339 N N . GLY A 1 182 ? 4.034 -8.835 -18.46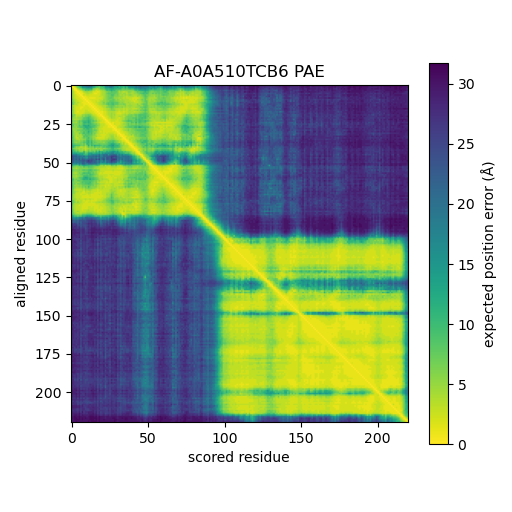7 1.00 94.38 182 GLY A N 1
ATOM 1340 C CA . GLY A 1 182 ? 4.826 -8.137 -19.512 1.00 94.38 182 GLY A CA 1
ATOM 1341 C C . GLY A 1 182 ? 4.294 -6.725 -19.793 1.00 94.38 182 GLY A C 1
ATOM 1342 O O . GLY A 1 182 ? 5.083 -5.790 -19.945 1.00 94.38 182 GLY A O 1
ATOM 1343 N N . ALA A 1 183 ? 2.965 -6.625 -19.875 1.00 94.38 183 ALA A N 1
ATOM 1344 C CA . ALA A 1 183 ? 2.346 -5.299 -20.116 1.00 94.38 183 ALA A CA 1
ATOM 1345 C C . ALA A 1 183 ? 2.680 -4.313 -18.989 1.00 94.38 183 ALA A C 1
ATOM 1347 O O . ALA A 1 183 ? 2.890 -3.127 -19.254 1.00 94.38 183 ALA A O 1
ATOM 1348 N N . ALA A 1 184 ? 2.692 -4.771 -17.800 1.00 95.25 184 ALA A N 1
ATOM 1349 C CA . ALA A 1 184 ? 3.047 -3.886 -16.661 1.00 95.25 184 ALA A CA 1
ATOM 1350 C C . ALA A 1 184 ? 4.485 -3.377 -16.787 1.00 95.25 184 ALA A C 1
ATOM 1352 O O . ALA A 1 184 ? 4.739 -2.193 -16.554 1.00 95.25 184 ALA A O 1
ATOM 1353 N N . ARG A 1 185 ? 5.399 -4.305 -17.206 1.00 96.25 185 ARG A N 1
ATOM 1354 C CA . ARG A 1 185 ? 6.802 -3.845 -17.326 1.00 96.25 185 ARG A CA 1
ATOM 1355 C C . ARG A 1 185 ? 6.942 -2.804 -18.441 1.00 96.25 185 ARG A C 1
ATOM 1357 O O . ARG A 1 185 ? 7.674 -1.826 -18.276 1.00 96.25 185 ARG A O 1
ATOM 1364 N N . GLY A 1 186 ? 6.268 -3.084 -19.590 1.00 96.19 186 GLY A N 1
ATOM 1365 C CA . GLY A 1 186 ? 6.289 -2.093 -20.691 1.00 96.19 186 GLY A CA 1
ATOM 1366 C C . GLY A 1 186 ? 5.733 -0.732 -20.255 1.00 96.19 186 GLY A C 1
ATOM 1367 O O . GLY A 1 186 ? 6.327 0.300 -20.573 1.00 96.19 186 GLY A O 1
ATOM 1368 N N . ARG A 1 187 ? 4.663 -0.837 -19.583 1.00 97.50 187 ARG A N 1
ATOM 1369 C CA . ARG A 1 187 ? 4.039 0.441 -19.172 1.00 97.50 187 ARG A CA 1
ATOM 1370 C C . ARG A 1 187 ? 4.922 1.178 -18.150 1.00 97.50 187 ARG A C 1
ATOM 1372 O O . ARG A 1 187 ? 5.049 2.402 -18.219 1.00 97.50 187 ARG A O 1
ATOM 1379 N N . ALA A 1 188 ? 5.475 0.488 -17.236 1.00 97.12 188 ALA A N 1
ATOM 1380 C CA . ALA A 1 188 ? 6.370 1.118 -16.234 1.00 97.12 188 ALA A CA 1
ATOM 1381 C C . ALA A 1 188 ? 7.576 1.772 -16.918 1.00 97.12 188 ALA A C 1
ATOM 1383 O O . ALA A 1 188 ? 8.001 2.854 -16.508 1.00 97.12 188 ALA A O 1
ATOM 1384 N N . ASP A 1 189 ? 8.077 1.169 -17.938 1.00 97.44 189 ASP A N 1
ATOM 1385 C CA . ASP A 1 189 ? 9.174 1.826 -18.684 1.00 97.44 189 ASP A CA 1
ATOM 1386 C C . ASP A 1 189 ? 8.704 3.129 -19.332 1.00 97.44 189 ASP A C 1
ATOM 1388 O O . ASP A 1 189 ? 9.426 4.127 -19.289 1.00 97.44 189 ASP A O 1
ATOM 1392 N N . ALA A 1 190 ? 7.578 3.064 -19.849 1.00 96.62 190 ALA A N 1
ATOM 1393 C CA . ALA A 1 190 ? 7.063 4.276 -20.527 1.00 96.62 190 ALA A CA 1
ATOM 1394 C C . ALA A 1 190 ? 6.812 5.406 -19.521 1.00 96.62 190 ALA A C 1
ATOM 1396 O O . ALA A 1 190 ? 7.054 6.573 -19.840 1.00 96.62 190 ALA A O 1
ATOM 1397 N N . LEU A 1 191 ? 6.495 5.041 -18.320 1.00 96.94 191 LEU A N 1
ATOM 1398 C CA . LEU A 1 191 ? 6.114 6.093 -17.348 1.00 96.94 191 LEU A CA 1
ATOM 1399 C C . LEU A 1 191 ? 7.264 6.345 -16.375 1.00 96.94 191 LEU A C 1
ATOM 1401 O O . LEU A 1 191 ? 7.128 7.153 -15.454 1.00 96.94 191 LEU A O 1
ATOM 1405 N N . ALA A 1 192 ? 8.351 5.636 -16.611 1.00 96.38 192 ALA A N 1
ATOM 1406 C CA . ALA A 1 192 ? 9.563 5.737 -15.773 1.00 96.38 192 ALA A CA 1
ATOM 1407 C C . ALA A 1 192 ? 9.257 5.411 -14.304 1.00 96.38 192 ALA A C 1
ATOM 1409 O O . ALA A 1 192 ? 9.744 6.089 -13.396 1.00 96.38 192 ALA A O 1
ATOM 1410 N N . VAL A 1 193 ? 8.393 4.369 -14.134 1.00 97.69 193 VAL A N 1
ATOM 1411 C CA . VAL A 1 193 ? 8.142 3.899 -12.758 1.00 97.69 193 VAL A CA 1
ATOM 1412 C C . VAL A 1 193 ? 9.100 2.738 -12.441 1.00 97.69 193 VAL A C 1
ATOM 1414 O O . VAL A 1 193 ? 9.108 1.711 -13.124 1.00 97.69 193 VAL A O 1
ATOM 1417 N N . PRO A 1 194 ? 9.944 2.934 -11.378 1.00 97.56 194 PRO A N 1
ATOM 1418 C CA . PRO A 1 194 ? 10.867 1.849 -11.008 1.00 97.56 194 PRO A CA 1
ATOM 1419 C C . PRO A 1 194 ? 10.126 0.649 -10.402 1.00 97.56 194 PRO A C 1
ATOM 1421 O O . PRO A 1 194 ? 9.254 0.808 -9.544 1.00 97.56 194 PRO A O 1
ATOM 1424 N N . LEU A 1 195 ? 10.607 -0.568 -10.892 1.00 97.00 195 LEU A N 1
ATOM 1425 C CA . LEU A 1 195 ? 9.965 -1.797 -10.378 1.00 97.00 195 LEU A CA 1
ATOM 1426 C C . LEU A 1 195 ? 11.024 -2.669 -9.701 1.00 97.00 195 LEU A C 1
ATOM 1428 O O . LEU A 1 195 ? 12.142 -2.818 -10.198 1.00 97.00 195 LEU A O 1
ATOM 1432 N N . PHE A 1 196 ? 10.564 -3.266 -8.540 1.00 95.94 196 PHE A N 1
ATOM 1433 C CA . PHE A 1 196 ? 11.466 -4.205 -7.846 1.00 95.94 196 PHE A CA 1
ATOM 1434 C C . PHE A 1 196 ? 10.730 -5.508 -7.529 1.00 95.94 196 PHE A C 1
ATOM 1436 O O . PHE A 1 196 ? 9.566 -5.503 -7.122 1.00 95.94 196 PHE A O 1
ATOM 1443 N N . ALA A 1 197 ? 11.466 -6.615 -7.802 1.00 93.31 197 ALA A N 1
ATOM 1444 C CA . ALA A 1 197 ? 10.929 -7.915 -7.369 1.00 93.31 197 ALA A CA 1
ATOM 1445 C C . ALA A 1 197 ? 11.508 -8.271 -5.989 1.00 93.31 197 ALA A C 1
ATOM 1447 O O . ALA A 1 197 ? 12.689 -8.049 -5.713 1.00 93.31 197 ALA A O 1
ATOM 1448 N N . LEU A 1 198 ? 10.540 -8.761 -5.182 1.00 89.44 198 LEU A N 1
ATOM 1449 C CA . LEU A 1 198 ? 11.008 -9.143 -3.833 1.00 89.44 198 LEU A CA 1
ATOM 1450 C C . LEU A 1 198 ? 11.156 -10.662 -3.754 1.00 89.44 198 LEU A C 1
ATOM 1452 O O . LEU A 1 198 ? 10.284 -11.413 -4.198 1.00 89.44 198 LEU A O 1
ATOM 1456 N N . ASP A 1 199 ? 12.344 -11.069 -3.333 1.00 82.06 199 ASP A N 1
ATOM 1457 C CA . ASP A 1 199 ? 12.542 -12.525 -3.172 1.00 82.06 199 ASP A CA 1
ATOM 1458 C C . ASP A 1 199 ? 12.097 -12.947 -1.762 1.00 82.06 199 ASP A C 1
ATOM 1460 O O . ASP A 1 199 ? 11.768 -12.108 -0.921 1.00 82.06 199 ASP A O 1
ATOM 1464 N N . ARG A 1 200 ? 11.915 -14.295 -1.586 1.00 68.19 200 ARG A N 1
ATOM 1465 C CA . ARG A 1 200 ? 11.467 -14.851 -0.288 1.00 68.19 200 ARG A CA 1
ATOM 1466 C C . ARG A 1 200 ? 12.462 -14.535 0.826 1.00 68.19 200 ARG A C 1
ATOM 1468 O O . ARG A 1 200 ? 12.077 -14.466 1.995 1.00 68.19 200 ARG A O 1
ATOM 1475 N N . ASP A 1 201 ? 13.686 -14.215 0.409 1.00 68.81 201 ASP A N 1
ATOM 1476 C CA . ASP A 1 201 ? 14.741 -13.892 1.399 1.00 68.81 201 ASP A CA 1
ATOM 1477 C C . ASP A 1 201 ? 14.752 -12.397 1.730 1.00 68.81 201 ASP A C 1
ATOM 1479 O O . ASP A 1 201 ? 15.496 -11.966 2.613 1.00 68.81 201 ASP A O 1
ATOM 1483 N N . GLY A 1 202 ? 13.762 -11.679 1.090 1.00 66.12 202 GLY A N 1
ATOM 1484 C CA . GLY A 1 202 ? 13.611 -10.259 1.465 1.00 66.12 202 GLY A CA 1
ATOM 1485 C C . GLY A 1 202 ? 14.555 -9.341 0.678 1.00 66.12 202 GLY A C 1
ATOM 1486 O O . GLY A 1 202 ? 14.845 -8.232 1.131 1.00 66.12 202 GLY A O 1
ATOM 1487 N N . THR A 1 203 ? 15.134 -9.910 -0.442 1.00 79.94 203 THR A N 1
ATOM 1488 C CA . THR A 1 203 ? 15.981 -9.011 -1.250 1.00 79.94 203 THR A CA 1
ATOM 1489 C C . THR A 1 203 ? 15.186 -8.412 -2.421 1.00 79.94 203 THR A C 1
ATOM 1491 O O . THR A 1 203 ? 14.426 -9.105 -3.100 1.00 79.94 203 THR A O 1
ATOM 1494 N N . ALA A 1 204 ? 15.393 -7.012 -2.525 1.00 89.06 204 ALA A N 1
ATOM 1495 C CA . ALA A 1 204 ? 14.697 -6.337 -3.648 1.00 89.06 204 ALA A 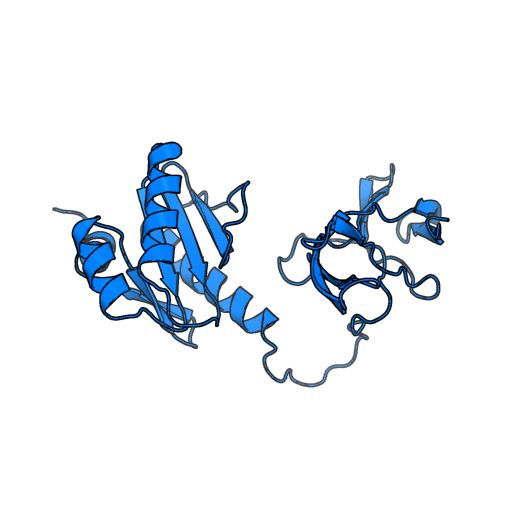CA 1
ATOM 1496 C C . ALA A 1 204 ? 15.661 -6.152 -4.827 1.00 89.06 204 ALA A C 1
ATOM 1498 O O . ALA A 1 204 ? 16.791 -5.685 -4.664 1.00 89.06 204 ALA A O 1
ATOM 1499 N N . THR A 1 205 ? 15.165 -6.686 -6.030 1.00 91.25 205 THR A N 1
ATOM 1500 C CA . THR A 1 205 ? 16.023 -6.557 -7.230 1.00 91.25 205 THR A CA 1
ATOM 1501 C C . THR A 1 205 ? 15.268 -5.755 -8.302 1.00 91.25 205 THR A C 1
ATOM 1503 O O . THR A 1 205 ? 14.075 -5.962 -8.534 1.00 91.25 205 THR A O 1
ATOM 1506 N N . PRO A 1 206 ? 16.008 -4.824 -8.871 1.00 94.56 206 PRO A N 1
ATOM 1507 C CA . PRO A 1 206 ? 15.344 -4.062 -9.939 1.00 94.56 206 PRO A CA 1
ATOM 1508 C C . PRO A 1 206 ? 15.046 -4.939 -11.166 1.00 94.56 206 PRO A C 1
ATOM 1510 O O . PRO A 1 206 ? 15.878 -5.749 -11.583 1.00 94.56 206 PRO A O 1
ATOM 1513 N N . VAL A 1 207 ? 13.852 -4.623 -11.770 1.00 95.44 207 VAL A N 1
ATOM 1514 C CA . VAL A 1 207 ? 13.500 -5.588 -12.850 1.00 95.44 207 VAL A CA 1
ATOM 1515 C C . VAL A 1 207 ? 13.203 -4.794 -14.123 1.00 95.44 207 VAL A C 1
ATOM 1517 O O . VAL A 1 207 ? 12.813 -5.376 -15.138 1.00 95.44 207 VAL A O 1
ATOM 1520 N N . ASN A 1 208 ? 13.396 -3.429 -14.035 1.00 96.56 208 ASN A N 1
ATOM 1521 C CA . ASN A 1 208 ? 13.281 -2.656 -15.287 1.00 96.56 208 ASN A CA 1
ATOM 1522 C C . ASN A 1 208 ? 14.286 -1.499 -15.272 1.00 96.56 208 ASN A C 1
ATOM 1524 O O . ASN A 1 208 ? 15.085 -1.370 -14.343 1.00 96.56 208 ASN A O 1
ATOM 1528 N N . GLY A 1 209 ? 14.427 -0.821 -16.442 1.00 94.75 209 GLY A N 1
ATOM 1529 C CA . GLY A 1 209 ? 15.424 0.272 -16.608 1.00 94.75 209 GLY A CA 1
ATOM 1530 C C . GLY A 1 209 ? 15.358 1.291 -15.465 1.00 94.75 209 GLY A C 1
ATOM 1531 O O . GLY A 1 209 ? 16.381 1.583 -14.842 1.00 94.75 209 GLY A O 1
ATOM 1532 N N . PRO A 1 210 ? 14.212 1.915 -15.261 1.00 94.94 210 PRO A N 1
ATOM 1533 C CA . PRO A 1 210 ? 14.110 2.913 -14.186 1.00 94.94 210 PRO A CA 1
ATOM 1534 C C . PRO A 1 210 ? 14.515 2.329 -12.824 1.00 94.94 210 PRO A C 1
ATOM 1536 O O . PRO A 1 210 ? 15.059 3.056 -11.988 1.00 94.94 210 PRO A O 1
ATOM 1539 N N . GLY A 1 211 ? 14.098 1.074 -12.573 1.00 93.75 211 GLY A N 1
ATOM 1540 C CA . GLY A 1 211 ? 14.532 0.431 -11.298 1.00 93.75 211 GLY A CA 1
ATOM 1541 C C . GLY A 1 211 ? 16.054 0.347 -11.196 1.00 93.75 211 GLY A C 1
ATOM 1542 O O . GLY A 1 211 ? 16.614 0.641 -10.137 1.00 93.75 211 GLY A O 1
ATOM 1543 N N . ARG A 1 212 ? 16.655 -0.034 -12.255 1.00 94.25 212 ARG A N 1
ATOM 1544 C CA . ARG A 1 212 ? 18.132 -0.140 -12.201 1.00 94.25 212 ARG A CA 1
ATOM 1545 C C . ARG A 1 212 ? 18.762 1.246 -12.055 1.00 94.25 212 ARG A C 1
ATOM 1547 O O . ARG A 1 212 ? 19.777 1.386 -11.369 1.00 94.25 212 ARG A O 1
ATOM 1554 N N . ASP A 1 213 ? 18.191 2.261 -12.698 1.00 91.00 213 ASP A N 1
ATOM 1555 C CA . ASP A 1 213 ? 18.704 3.638 -12.553 1.00 91.00 213 ASP A CA 1
ATOM 1556 C C . ASP A 1 213 ? 18.579 4.127 -11.104 1.00 91.00 213 ASP A C 1
ATOM 1558 O O . ASP A 1 213 ? 19.479 4.809 -10.611 1.00 91.00 213 ASP A O 1
ATOM 1562 N N . LEU A 1 214 ? 17.429 3.728 -10.560 1.00 88.56 214 LEU A N 1
ATOM 1563 C CA . LEU A 1 214 ? 17.228 4.148 -9.156 1.00 88.56 214 LEU A CA 1
ATOM 1564 C C . LEU A 1 214 ? 18.201 3.413 -8.228 1.00 88.56 214 LEU A C 1
ATOM 1566 O O . LEU A 1 214 ? 18.683 4.002 -7.258 1.00 88.56 214 LEU A O 1
ATOM 1570 N N . ALA A 1 215 ? 18.550 2.103 -8.573 1.00 84.75 215 ALA A N 1
ATOM 1571 C CA . ALA A 1 215 ? 19.412 1.270 -7.698 1.00 84.75 215 ALA A CA 1
ATOM 1572 C C . ALA A 1 215 ? 20.886 1.585 -7.960 1.00 84.75 215 ALA A C 1
ATOM 1574 O O . ALA A 1 215 ? 21.736 1.278 -7.122 1.00 84.75 215 ALA A O 1
ATOM 1575 N N . GLY A 1 216 ? 21.233 2.159 -9.072 1.00 77.44 216 GLY A N 1
ATOM 1576 C CA . GLY A 1 216 ? 22.650 2.375 -9.422 1.00 77.44 216 GLY A CA 1
ATOM 1577 C C . GLY A 1 216 ? 23.203 3.618 -8.711 1.00 77.44 216 GLY A C 1
ATOM 1578 O O . GLY A 1 216 ? 22.465 4.378 -8.081 1.00 77.44 216 GLY A O 1
ATOM 1579 N N . PRO A 1 217 ? 24.602 3.743 -8.463 1.00 53.50 217 PRO A N 1
ATOM 1580 C CA . PRO A 1 217 ? 25.252 4.874 -7.776 1.00 53.50 217 PRO A CA 1
ATOM 1581 C C . PRO A 1 217 ? 24.887 6.218 -8.425 1.00 53.50 217 PRO A C 1
ATOM 1583 O O . PRO A 1 217 ? 24.650 6.297 -9.634 1.00 53.50 217 PRO A O 1
ATOM 1586 N N . GLY A 1 218 ? 23.690 6.787 -8.127 1.00 43.34 218 GLY A N 1
ATOM 1587 C CA . GLY A 1 218 ? 23.399 8.172 -8.555 1.00 43.34 218 GLY A CA 1
ATOM 1588 C C . GLY A 1 218 ? 24.439 8.717 -9.541 1.00 43.34 218 GLY A C 1
ATOM 1589 O O . GLY A 1 218 ? 25.574 8.240 -9.601 1.00 43.34 218 GLY A O 1
ATOM 1590 N N . PRO A 1 219 ? 24.051 9.364 -10.716 1.00 37.56 219 PRO A N 1
ATOM 1591 C CA . PRO A 1 219 ? 25.068 9.841 -11.667 1.00 37.56 219 PRO A CA 1
ATOM 1592 C C . PRO A 1 219 ? 26.207 10.590 -10.955 1.00 37.56 219 PRO A C 1
ATOM 1594 O O . PRO A 1 219 ? 25.994 11.242 -9.930 1.00 37.56 219 PRO A O 1
ATOM 1597 N N . ALA A 1 220 ? 27.487 9.974 -10.927 1.00 34.78 220 ALA A N 1
ATOM 1598 C CA . ALA A 1 220 ? 28.758 10.694 -10.676 1.00 34.78 220 ALA A CA 1
ATOM 1599 C C . ALA A 1 220 ? 28.613 12.199 -10.951 1.00 34.78 220 ALA A C 1
ATOM 1601 O O . ALA A 1 220 ? 27.922 12.617 -11.883 1.00 34.78 220 ALA A O 1
#

Secondary structure (DSSP, 8-state):
---EEEEE-TTT--EEEEEPPPEE-TTS-EE-PPB-TTSPPEE-SS--GGGSEEEEE-TTT--EEEEEPPEEE-TTSPEEEPPBTTS----S--------HHHHHHHHHHHHHHHHHHTT----EE-SS--SSSEEEEETTEEEEEESSSSPBPHHHHHHHHHHHHHTT-EEEEEESS-B-HHHHHHHHHHT--EEEEPTTS-EEE-SHHHHHHHS----

Sequence (220 aa):
MPESVPLHCPACRREHVYTAPPYPCACGAPSAPRLDAAAGPAVLAHRAWDEEWVVVRCAACGRRNQWPHPELGCPCGTVLRIPVAGTPSPGPGHRAPARSAASSARDAVTAAVLCLRRLGHRDIRRAGRRPPGGIGLAAPGLLVRVDPAGRPATARDVECLWLTAMTESADCVYFSRAGYTGAARGRADALAVPLFALDRDGTATPVNGPGRDLAGPGPA

Foldseek 3Di:
DFDWAWAADPPPRDIDIDGFDWDADPVRDTWTFAFDNVDHWDWDPDPDQLQFWDFTADPPPRDTDIDTFDWDADPVGTITTTHTPPPPDPDPDDDDDPCDLSNQLVLQVVLVVVLVVVLPFDPKAFDPDQDPAAGWIDTVQEIEGTHRDDAAAELVNLVVQLVVSVVVNGAYEYEYQNHHDPRNQVNCVVSLHWYWHAYSNSHTDTDHDSVVCSNDPPDD

Solvent-accessible surface area (backbone atoms only — not comparable to full-atom values): 12865 Å² total; per-residue (Å²): 130,83,68,68,39,76,44,54,39,86,86,81,62,49,80,45,81,47,66,69,70,70,40,82,40,98,87,69,49,74,31,54,65,50,70,29,72,88,51,77,49,44,80,60,92,66,97,60,86,85,71,48,66,38,81,29,63,29,88,85,80,60,50,80,38,81,40,72,47,51,70,46,80,42,95,88,73,50,39,32,37,56,41,50,56,96,56,90,71,88,66,98,65,96,63,86,74,78,82,47,73,62,58,39,37,50,42,41,48,51,18,50,50,56,51,40,39,75,73,68,51,83,64,73,38,70,40,96,63,82,51,103,69,56,46,40,33,25,32,92,61,33,35,32,40,35,30,46,70,60,71,50,39,42,41,66,60,52,48,52,52,50,53,52,19,55,74,66,70,27,44,55,37,41,36,22,44,49,35,64,37,72,62,20,54,54,47,24,56,75,69,58,40,22,32,28,36,37,46,98,87,34,49,69,41,59,75,40,71,44,15,42,57,67,70,40,83,60,87,128